Protein AF-A0A496R8V0-F1 (afdb_monomer)

pLDDT: mean 84.44, std 13.95, range [43.0, 98.19]

Radius of gyration: 20.88 Å; Cα contacts (8 Å, |Δi|>4): 149; chains: 1; bounding box: 47×66×54 Å

Structure (mmCIF, N/CA/C/O backbone):
data_AF-A0A496R8V0-F1
#
_entry.id   AF-A0A496R8V0-F1
#
loop_
_atom_site.group_PDB
_atom_site.id
_atom_site.type_symbol
_atom_site.label_atom_id
_atom_site.label_alt_id
_atom_site.label_comp_id
_atom_site.label_asym_id
_atom_site.label_entity_id
_atom_site.label_seq_id
_atom_site.pdbx_PDB_ins_code
_atom_site.Cartn_x
_atom_site.Cartn_y
_atom_site.Cartn_z
_atom_site.occupancy
_atom_site.B_iso_or_equiv
_atom_site.auth_seq_id
_atom_site.auth_comp_id
_atom_site.auth_asym_id
_atom_site.auth_atom_id
_atom_site.pdbx_PDB_model_num
ATOM 1 N N . MET A 1 1 ? 29.429 49.238 -3.252 1.00 43.00 1 MET A N 1
ATOM 2 C CA . MET A 1 1 ? 29.064 47.975 -2.574 1.00 43.00 1 MET A CA 1
ATOM 3 C C . MET A 1 1 ? 27.574 48.037 -2.264 1.00 43.00 1 MET A C 1
ATOM 5 O O . MET A 1 1 ? 27.192 48.835 -1.423 1.00 43.00 1 MET A O 1
ATOM 9 N N . LEU A 1 2 ? 26.726 47.315 -3.005 1.00 52.97 2 LEU A N 1
ATOM 10 C CA . LEU A 1 2 ? 25.280 47.257 -2.737 1.00 52.97 2 LEU A CA 1
ATOM 11 C C . LEU A 1 2 ? 24.974 46.008 -1.890 1.00 52.97 2 LEU A C 1
ATOM 13 O O . LEU A 1 2 ? 25.543 44.953 -2.181 1.00 52.97 2 LEU A O 1
ATOM 17 N N . PRO A 1 3 ? 24.114 46.102 -0.859 1.00 53.75 3 PRO A N 1
ATOM 18 C CA . PRO A 1 3 ? 23.784 44.974 0.005 1.00 53.75 3 PRO A CA 1
ATOM 19 C C . PRO A 1 3 ? 23.085 43.870 -0.799 1.00 53.75 3 PRO A C 1
ATOM 21 O O . PRO A 1 3 ? 22.162 44.126 -1.576 1.00 53.75 3 PRO A O 1
ATOM 24 N N . GLY A 1 4 ? 23.563 42.634 -0.635 1.00 57.31 4 GLY A N 1
ATOM 25 C CA . GLY A 1 4 ? 23.067 41.462 -1.346 1.00 57.31 4 GLY A CA 1
ATOM 26 C C . GLY A 1 4 ? 21.574 41.245 -1.105 1.00 57.31 4 GLY A C 1
ATOM 27 O O . GLY A 1 4 ? 21.136 41.044 0.025 1.00 57.31 4 GLY A O 1
ATOM 28 N N . ARG A 1 5 ? 20.789 41.265 -2.188 1.00 57.78 5 ARG A N 1
ATOM 29 C CA . ARG A 1 5 ? 19.385 40.836 -2.195 1.00 57.78 5 ARG A CA 1
ATOM 30 C C . ARG A 1 5 ? 19.310 39.407 -1.652 1.00 57.78 5 ARG A C 1
ATOM 32 O O . ARG A 1 5 ? 19.813 38.484 -2.292 1.00 57.78 5 ARG A O 1
ATOM 39 N N . ILE A 1 6 ? 18.661 39.221 -0.505 1.00 61.94 6 ILE A N 1
ATOM 40 C CA . ILE A 1 6 ? 18.321 37.896 0.020 1.00 61.94 6 ILE A CA 1
ATOM 41 C C . ILE A 1 6 ? 17.353 37.257 -0.984 1.00 61.94 6 ILE A C 1
ATOM 43 O O . ILE A 1 6 ? 16.182 37.625 -1.070 1.00 61.94 6 ILE A O 1
ATOM 47 N N . ARG A 1 7 ? 17.863 36.346 -1.819 1.00 59.31 7 ARG A N 1
ATOM 48 C CA . ARG A 1 7 ? 17.058 35.584 -2.777 1.00 59.31 7 ARG A CA 1
ATOM 49 C C . ARG A 1 7 ? 16.323 34.494 -1.998 1.00 59.31 7 ARG A C 1
ATOM 51 O O . ARG A 1 7 ? 16.925 33.488 -1.636 1.00 59.31 7 ARG A O 1
ATOM 58 N N . VAL A 1 8 ? 15.036 34.712 -1.735 1.00 59.47 8 VAL A N 1
ATOM 59 C CA . VAL A 1 8 ? 14.143 33.700 -1.152 1.00 59.47 8 VAL A CA 1
ATOM 60 C C . VAL A 1 8 ? 14.127 32.493 -2.094 1.00 59.47 8 VAL A C 1
ATOM 62 O O . VAL A 1 8 ? 13.674 32.601 -3.234 1.00 59.47 8 VAL A O 1
ATOM 65 N N . LYS A 1 9 ? 14.701 31.368 -1.652 1.00 56.53 9 LYS A N 1
ATOM 66 C CA . LYS A 1 9 ? 14.652 30.092 -2.376 1.00 56.53 9 LYS A CA 1
ATOM 67 C C . LYS A 1 9 ? 13.233 29.532 -2.278 1.00 56.53 9 LYS A C 1
ATOM 69 O O . LYS A 1 9 ? 12.730 29.342 -1.178 1.00 56.53 9 LYS A O 1
ATOM 74 N N . ASP A 1 10 ? 12.633 29.314 -3.445 1.00 54.06 10 ASP A N 1
ATOM 75 C CA . ASP A 1 10 ? 11.409 28.555 -3.716 1.00 54.06 10 ASP A CA 1
ATOM 76 C C . ASP A 1 10 ? 10.235 28.804 -2.749 1.00 54.06 10 ASP A C 1
ATOM 78 O O . ASP A 1 10 ? 10.044 28.056 -1.787 1.00 54.06 10 ASP A O 1
ATOM 82 N N . PRO A 1 11 ? 9.377 29.810 -3.025 1.00 60.88 11 PRO A N 1
ATOM 83 C CA . PRO A 1 11 ? 8.257 30.172 -2.149 1.00 60.88 11 PRO A CA 1
ATOM 84 C C . PRO A 1 11 ? 7.313 28.995 -1.865 1.00 60.88 11 PRO A C 1
ATOM 86 O O . PRO A 1 11 ? 6.704 28.927 -0.801 1.00 60.88 11 PRO A O 1
ATOM 89 N N . PHE A 1 12 ? 7.239 28.028 -2.781 1.00 55.78 12 PHE A N 1
ATOM 90 C CA . PHE A 1 12 ? 6.377 26.853 -2.677 1.00 55.78 12 PHE A CA 1
ATOM 91 C C . PHE A 1 12 ? 6.751 25.907 -1.519 1.00 55.78 12 PHE A C 1
ATOM 93 O O . PHE A 1 12 ? 5.869 25.301 -0.916 1.00 55.78 12 PHE A O 1
ATOM 100 N N . SER A 1 13 ? 8.039 25.826 -1.164 1.00 49.84 13 SER A N 1
ATOM 101 C CA . SER A 1 13 ? 8.529 25.045 -0.016 1.00 49.84 13 SER A CA 1
ATOM 102 C C . SER A 1 13 ? 8.062 25.649 1.316 1.00 49.84 13 SER A C 1
ATOM 104 O O . SER A 1 13 ? 7.594 24.943 2.208 1.00 49.84 13 SER A O 1
ATOM 106 N N . GLY A 1 14 ? 8.092 26.980 1.431 1.00 58.41 14 GLY A N 1
ATOM 107 C CA . GLY A 1 14 ? 7.583 27.681 2.613 1.00 58.41 14 GLY A CA 1
ATOM 108 C C . GLY A 1 14 ? 6.077 27.483 2.806 1.00 58.41 14 GLY A C 1
ATOM 109 O O . GLY A 1 14 ? 5.626 27.242 3.926 1.00 58.41 14 GLY A O 1
ATOM 110 N N . PHE A 1 15 ? 5.304 27.510 1.714 1.00 61.62 15 PHE A N 1
ATOM 111 C CA . PHE A 1 15 ? 3.858 27.280 1.762 1.00 61.62 15 PHE A CA 1
ATOM 112 C C . PHE A 1 15 ? 3.492 25.848 2.174 1.00 61.62 15 PHE A C 1
ATOM 114 O O . PHE A 1 15 ? 2.578 25.670 2.980 1.00 61.62 15 PHE A O 1
ATOM 121 N N . SER A 1 16 ? 4.207 24.829 1.684 1.00 55.56 16 SER A N 1
ATOM 122 C CA . SER A 1 16 ? 3.931 23.433 2.051 1.00 55.56 16 SER A CA 1
ATOM 123 C C . SER A 1 16 ? 4.290 23.128 3.510 1.00 55.56 16 SER A C 1
ATOM 125 O O . SER A 1 16 ? 3.535 22.433 4.192 1.00 55.56 16 SER A O 1
ATOM 127 N N . HIS A 1 17 ? 5.376 23.708 4.029 1.00 59.91 17 HIS A N 1
ATOM 128 C CA . HIS A 1 17 ? 5.743 23.588 5.441 1.00 59.91 17 HIS A CA 1
ATOM 129 C C . HIS A 1 17 ? 4.766 24.310 6.373 1.00 59.91 17 HIS A C 1
ATOM 131 O O . HIS A 1 17 ? 4.406 23.761 7.414 1.00 59.91 17 HIS A O 1
ATOM 137 N N . LEU A 1 18 ? 4.291 25.501 5.995 1.00 68.25 18 LEU A N 1
ATOM 138 C CA . LEU A 1 18 ? 3.299 26.245 6.772 1.00 68.25 18 LEU A CA 1
ATOM 139 C C . LEU A 1 18 ? 1.962 25.492 6.830 1.00 68.25 18 LEU A C 1
ATOM 141 O O . LEU A 1 18 ? 1.375 25.344 7.899 1.00 68.25 18 LEU A O 1
ATOM 145 N N . PHE A 1 19 ? 1.513 24.955 5.693 1.00 65.94 19 PHE A N 1
ATOM 146 C CA . PHE A 1 19 ? 0.292 24.157 5.618 1.00 65.94 19 PHE A CA 1
ATOM 147 C C . PHE A 1 19 ? 0.407 22.866 6.442 1.00 65.94 19 PHE A C 1
ATOM 149 O O . PHE A 1 19 ? -0.500 22.543 7.208 1.00 65.94 19 PHE A O 1
ATOM 156 N N . GLY A 1 20 ? 1.552 22.176 6.365 1.00 55.53 20 GLY A N 1
ATOM 157 C CA . GLY A 1 20 ? 1.848 20.998 7.183 1.00 55.53 20 GLY A CA 1
ATOM 158 C C . GLY A 1 20 ? 1.896 21.295 8.686 1.00 55.53 20 GLY A C 1
ATOM 159 O O . GLY A 1 20 ? 1.353 20.528 9.478 1.00 55.53 20 GLY A O 1
ATOM 160 N N . ALA A 1 21 ? 2.478 22.428 9.090 1.00 64.38 21 ALA A N 1
ATOM 161 C CA . ALA A 1 21 ? 2.513 22.861 10.486 1.00 64.38 21 ALA A CA 1
ATOM 162 C C . ALA A 1 21 ? 1.109 23.179 11.025 1.00 64.38 21 ALA A C 1
ATOM 164 O O . ALA A 1 21 ? 0.762 22.736 12.118 1.00 64.38 21 ALA A O 1
ATOM 165 N N . LEU A 1 22 ? 0.274 23.872 10.242 1.00 67.94 22 LEU A N 1
ATOM 166 C CA . LEU A 1 22 ? -1.111 24.189 10.610 1.00 67.94 22 LEU A CA 1
ATOM 167 C C . LEU A 1 22 ? -1.970 22.927 10.760 1.00 67.94 22 LEU A C 1
ATOM 169 O O . LEU A 1 22 ? -2.718 22.805 11.728 1.00 67.94 22 LEU A O 1
ATOM 173 N N . LEU A 1 23 ? -1.813 21.962 9.852 1.00 70.06 23 LEU A N 1
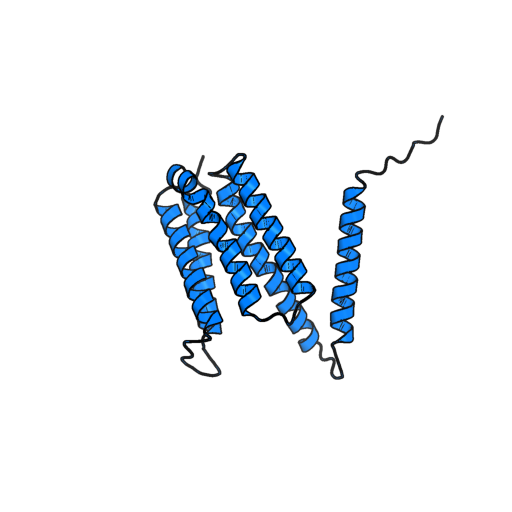ATOM 174 C CA . LEU A 1 23 ? -2.460 20.650 9.931 1.00 70.06 23 LEU A CA 1
ATOM 175 C C . LEU A 1 23 ? -2.024 19.858 11.168 1.00 70.06 23 LEU A C 1
ATOM 177 O O . LEU A 1 23 ? -2.860 19.252 11.834 1.00 70.06 23 LEU A O 1
ATOM 181 N N . SER A 1 24 ? -0.729 19.880 11.492 1.00 69.25 24 SER A N 1
ATOM 182 C CA . SER A 1 24 ? -0.176 19.163 12.645 1.00 69.25 24 SER A CA 1
ATOM 183 C C . SER A 1 24 ? -0.630 19.782 13.975 1.00 69.25 24 SER A C 1
ATOM 185 O O . SER A 1 24 ? -1.010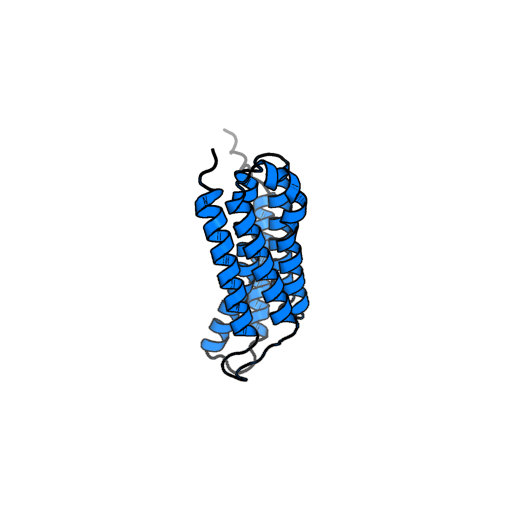 19.062 14.897 1.00 69.25 24 SER A O 1
ATOM 187 N N . ILE A 1 25 ? -0.694 21.117 14.053 1.00 72.81 25 ILE A N 1
ATOM 188 C CA . ILE A 1 25 ? -1.231 21.852 15.210 1.00 72.81 25 ILE A CA 1
ATOM 189 C C . ILE A 1 25 ? -2.735 21.596 15.367 1.00 72.81 25 ILE A C 1
ATOM 191 O O . ILE A 1 25 ? -3.188 21.315 16.474 1.00 72.81 25 ILE A O 1
ATOM 195 N N . ALA A 1 26 ? -3.509 21.641 14.278 1.00 72.19 26 ALA A N 1
ATOM 196 C CA . ALA A 1 26 ? -4.945 21.368 14.310 1.00 72.19 26 ALA A CA 1
ATOM 197 C C . ALA A 1 26 ? -5.248 19.909 14.695 1.00 72.19 26 ALA A C 1
ATOM 199 O O . ALA A 1 26 ? -6.136 19.666 15.510 1.00 72.19 26 ALA A O 1
ATOM 200 N N . GLY A 1 27 ? -4.479 18.948 14.172 1.00 67.50 27 GLY A N 1
ATOM 201 C CA . GLY A 1 27 ? -4.581 17.534 14.534 1.00 67.50 27 GLY A CA 1
ATOM 202 C C . GLY A 1 27 ? -4.230 17.281 16.001 1.00 67.50 27 GLY A C 1
ATOM 203 O O . GLY A 1 27 ? -4.975 16.601 16.703 1.00 67.50 27 GLY A O 1
ATOM 204 N N . LEU A 1 28 ? -3.149 17.888 16.502 1.00 65.94 28 LEU A N 1
ATOM 205 C CA . LEU A 1 28 ? -2.757 17.795 17.910 1.00 65.94 28 LEU A CA 1
ATOM 206 C C . LEU A 1 28 ? -3.792 18.453 18.838 1.00 65.94 28 LEU A C 1
ATOM 208 O O . LEU A 1 28 ? -4.155 17.876 19.860 1.00 65.94 28 LEU A O 1
ATOM 212 N N . ALA A 1 29 ? -4.316 19.624 18.470 1.00 66.25 29 ALA A N 1
ATOM 213 C CA . ALA A 1 29 ? -5.346 20.320 19.235 1.00 66.25 29 ALA A CA 1
ATOM 214 C C . ALA A 1 29 ? -6.663 19.530 19.276 1.00 66.25 29 ALA A C 1
ATOM 216 O O . ALA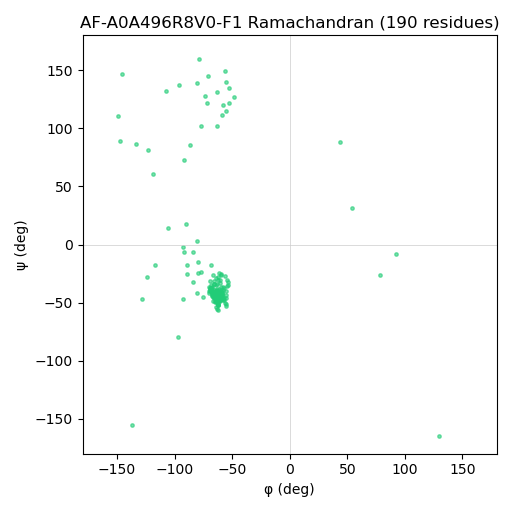 A 1 29 ? -7.235 19.374 20.351 1.00 66.25 29 ALA A O 1
ATOM 217 N N . ALA A 1 30 ? -7.107 18.968 18.146 1.00 66.75 30 ALA A N 1
ATOM 218 C CA . ALA A 1 30 ? -8.297 18.120 18.077 1.00 66.75 30 ALA A CA 1
ATOM 219 C C . ALA A 1 30 ? -8.156 16.834 18.911 1.00 66.75 30 ALA A C 1
ATOM 221 O O . ALA A 1 30 ? -9.136 16.368 19.495 1.00 66.75 30 ALA A O 1
ATOM 222 N N . LEU A 1 31 ? -6.944 16.276 19.005 1.00 57.19 31 LEU A N 1
ATOM 223 C CA . LEU A 1 31 ? -6.649 15.141 19.881 1.00 57.19 31 LEU A CA 1
ATOM 224 C C . LEU A 1 31 ? -6.682 15.539 21.362 1.00 57.19 31 LEU A C 1
ATOM 226 O O . LEU A 1 31 ? -7.248 14.812 22.170 1.00 57.19 31 LEU A O 1
ATOM 230 N N . ILE A 1 32 ? -6.133 16.699 21.731 1.00 62.00 32 ILE A N 1
ATOM 231 C CA . ILE A 1 32 ? -6.089 17.165 23.127 1.00 62.00 32 ILE A CA 1
ATOM 232 C C . ILE A 1 32 ? -7.479 17.562 23.648 1.00 62.00 32 ILE A C 1
ATOM 234 O O . ILE A 1 32 ? -7.779 17.326 24.821 1.00 62.00 32 ILE A O 1
ATOM 238 N N . THR A 1 33 ? -8.332 18.151 22.805 1.00 65.94 33 THR A N 1
ATOM 239 C CA . THR A 1 33 ? -9.669 18.624 23.204 1.00 6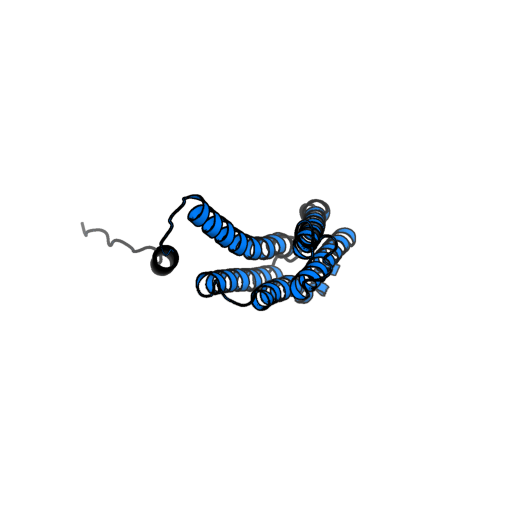5.94 33 THR A CA 1
ATOM 240 C C . THR A 1 33 ? -10.714 17.512 23.278 1.00 65.94 33 THR A C 1
ATOM 242 O O . THR A 1 33 ? -11.658 17.635 24.053 1.00 65.94 33 THR A O 1
ATOM 245 N N . ASN A 1 34 ? -10.534 16.403 22.550 1.00 58.09 34 ASN A N 1
ATOM 246 C CA . ASN A 1 34 ? -11.420 15.232 22.639 1.00 58.09 34 ASN A CA 1
ATOM 247 C C . ASN A 1 34 ? -11.076 14.272 23.793 1.00 58.09 34 ASN A C 1
ATOM 249 O O . ASN A 1 34 ? -11.828 13.334 24.056 1.00 58.09 34 ASN A O 1
ATOM 253 N N . VAL A 1 35 ? -9.972 14.495 24.516 1.00 56.03 35 VAL A N 1
ATOM 254 C CA . VAL A 1 35 ? -9.621 13.707 25.707 1.00 56.03 35 VAL A CA 1
ATOM 255 C C . VAL A 1 35 ? -10.293 14.321 26.938 1.00 56.03 35 VAL A C 1
ATOM 257 O O . VAL A 1 35 ? -9.726 15.147 27.663 1.00 56.03 35 VAL A O 1
ATOM 260 N N . SER A 1 36 ? -11.540 13.897 27.141 1.00 55.16 36 SER A N 1
ATOM 261 C CA . SER A 1 36 ? -12.350 14.157 28.329 1.00 55.16 36 SER A CA 1
ATOM 262 C C . SER A 1 36 ? -11.877 13.314 29.523 1.00 55.16 36 SER A C 1
ATOM 264 O O . SER A 1 36 ? -11.766 12.093 29.440 1.00 55.16 36 SER A O 1
ATOM 266 N N . GLY A 1 37 ? -11.622 13.983 30.649 1.00 60.00 37 GLY A N 1
ATOM 267 C CA . GLY A 1 37 ? -11.931 13.481 31.994 1.00 60.00 37 GLY A CA 1
ATOM 268 C C . GLY A 1 37 ? -11.020 12.443 32.659 1.00 60.00 37 GLY A C 1
ATOM 269 O O . GLY A 1 37 ? -10.978 12.435 33.884 1.00 60.00 37 GLY A O 1
ATOM 270 N N . ASN A 1 38 ? -10.275 11.600 31.933 1.00 59.12 38 ASN A N 1
ATOM 271 C CA . ASN A 1 38 ? -9.398 10.600 32.566 1.00 59.12 38 ASN A CA 1
ATOM 272 C C . ASN A 1 38 ? -8.134 10.333 31.722 1.00 59.12 38 ASN A C 1
ATOM 274 O O . ASN A 1 38 ? -8.123 9.507 30.810 1.00 59.12 38 ASN A O 1
ATOM 278 N N . ARG A 1 39 ? -7.075 11.117 31.966 1.00 64.25 39 ARG A N 1
ATOM 279 C CA . ARG A 1 39 ? -5.846 11.166 31.149 1.00 64.25 39 ARG A CA 1
ATOM 280 C C . ARG A 1 39 ? -4.781 10.203 31.660 1.00 64.25 39 ARG A C 1
ATOM 282 O O . ARG A 1 39 ? -3.770 10.633 32.205 1.00 64.25 39 ARG A O 1
ATOM 289 N N . ASP A 1 40 ? -4.994 8.913 31.454 1.00 74.75 40 ASP A N 1
ATOM 290 C CA . ASP A 1 40 ? -3.914 7.941 31.613 1.00 74.75 40 ASP A CA 1
ATOM 291 C C . ASP A 1 40 ? -3.019 7.932 30.356 1.00 74.75 40 ASP A C 1
ATOM 293 O O . ASP A 1 40 ? -3.522 8.003 29.227 1.00 74.75 40 ASP A O 1
ATOM 297 N N . ALA A 1 41 ? -1.698 7.846 30.528 1.00 80.81 41 ALA A N 1
ATOM 298 C CA . ALA A 1 41 ? -0.710 7.854 29.444 1.00 80.81 41 ALA A CA 1
ATOM 299 C C . ALA A 1 41 ? -1.005 6.785 28.377 1.00 80.81 41 ALA A C 1
ATOM 301 O O . ALA A 1 41 ? -0.792 7.017 27.184 1.00 80.81 41 ALA A O 1
ATOM 302 N N . TYR A 1 42 ? -1.581 5.650 28.783 1.00 80.62 42 TYR A N 1
ATOM 303 C CA . TYR A 1 42 ? -1.975 4.568 27.881 1.00 80.62 42 TYR A CA 1
ATOM 304 C C . TYR A 1 42 ? -2.991 4.992 26.815 1.00 80.62 42 TYR A C 1
ATOM 306 O O . TYR A 1 42 ? -2.884 4.554 25.667 1.00 80.62 42 TYR A O 1
ATOM 314 N N . HIS A 1 43 ? -3.943 5.871 27.142 1.00 74.38 43 HIS A N 1
ATOM 315 C CA . HIS A 1 43 ? -4.940 6.341 26.174 1.00 74.38 43 HIS A CA 1
ATOM 316 C C . HIS A 1 43 ? -4.289 7.202 25.093 1.00 74.38 43 HIS A C 1
ATOM 318 O O . HIS A 1 43 ? -4.545 7.016 23.903 1.00 74.38 43 HIS A O 1
ATOM 324 N N . VAL A 1 44 ? -3.399 8.105 25.508 1.00 76.75 44 VAL A N 1
ATOM 325 C CA . VAL A 1 44 ? -2.664 8.991 24.602 1.00 76.75 44 VAL A CA 1
ATOM 326 C C . VAL A 1 44 ? -1.797 8.163 23.654 1.00 76.75 44 VAL A C 1
ATOM 328 O O . VAL A 1 44 ? -1.916 8.296 22.436 1.00 76.75 44 VAL A O 1
ATOM 331 N N . VAL A 1 45 ? -0.990 7.246 24.197 1.00 84.19 45 VAL A N 1
ATOM 332 C CA . VAL A 1 45 ? -0.119 6.366 23.401 1.00 84.19 45 VAL A CA 1
ATOM 333 C C . VAL A 1 45 ? -0.930 5.527 22.410 1.00 84.19 45 VAL A C 1
ATOM 335 O O . VAL A 1 45 ? -0.572 5.456 21.235 1.00 84.19 45 VAL A O 1
ATOM 338 N N . SER A 1 46 ? -2.053 4.946 22.841 1.00 77.19 46 SER A N 1
ATOM 339 C CA . SER A 1 46 ? -2.887 4.089 21.987 1.00 77.19 46 SER A CA 1
ATOM 340 C C . SER A 1 46 ? -3.447 4.832 20.771 1.00 77.19 46 SER A C 1
ATOM 342 O O . SER A 1 46 ? -3.407 4.313 19.654 1.00 77.19 46 SER A O 1
ATOM 344 N N . VAL A 1 47 ? -3.928 6.066 20.954 1.00 78.88 47 VAL A N 1
ATOM 345 C CA . VAL A 1 47 ? -4.465 6.880 19.851 1.00 78.88 47 VAL A CA 1
ATOM 346 C C . VAL A 1 47 ? -3.361 7.296 18.874 1.00 78.88 47 VAL A C 1
ATOM 348 O O . VAL A 1 47 ? -3.581 7.272 17.661 1.00 78.88 47 VAL A O 1
ATOM 351 N N . PHE A 1 48 ? -2.156 7.603 19.364 1.00 82.50 48 PHE A N 1
ATOM 352 C CA . PHE A 1 48 ? -1.009 7.891 18.498 1.00 82.50 48 PHE A CA 1
ATOM 353 C C . PHE A 1 48 ? -0.592 6.679 17.660 1.00 82.50 48 PHE A C 1
ATOM 355 O O . PHE A 1 48 ? -0.442 6.802 16.444 1.00 82.50 48 PHE A O 1
ATOM 362 N N . VAL A 1 49 ? -0.458 5.501 18.279 1.00 84.31 49 VAL A N 1
ATOM 363 C CA . VAL A 1 49 ? -0.123 4.252 17.572 1.00 84.31 49 VAL A CA 1
ATOM 364 C C . VAL A 1 49 ? -1.176 3.937 16.511 1.00 84.31 49 VAL A C 1
ATOM 366 O O . VAL A 1 49 ? -0.837 3.586 15.379 1.00 84.31 49 VAL A O 1
ATOM 369 N N . TYR A 1 50 ? -2.454 4.127 16.837 1.00 81.50 50 TYR A N 1
ATOM 370 C CA . TYR A 1 50 ? -3.549 3.960 15.889 1.00 81.50 50 TYR A CA 1
ATOM 371 C C . TYR A 1 50 ? -3.439 4.921 14.695 1.00 81.50 50 TYR A C 1
ATOM 373 O O . TYR A 1 50 ? -3.515 4.484 13.545 1.00 81.50 50 TYR A O 1
ATOM 381 N N . GLY A 1 51 ? -3.197 6.212 14.949 1.00 82.62 51 GLY A N 1
ATOM 382 C CA . GLY A 1 51 ? -3.032 7.226 13.905 1.00 82.62 51 GLY A CA 1
ATOM 383 C C . GLY A 1 51 ? -1.847 6.942 12.977 1.00 82.62 51 GLY A C 1
ATOM 384 O O . GLY A 1 51 ? -1.999 6.971 11.756 1.00 82.62 51 GLY A O 1
ATOM 385 N N . ILE A 1 52 ? -0.687 6.584 13.536 1.00 86.44 52 ILE A N 1
ATOM 386 C CA . ILE A 1 52 ? 0.507 6.208 12.760 1.00 86.44 52 ILE A CA 1
ATOM 387 C C . ILE A 1 52 ? 0.213 4.989 11.883 1.00 86.44 52 ILE A C 1
ATOM 389 O O . ILE A 1 52 ? 0.539 4.987 10.697 1.00 86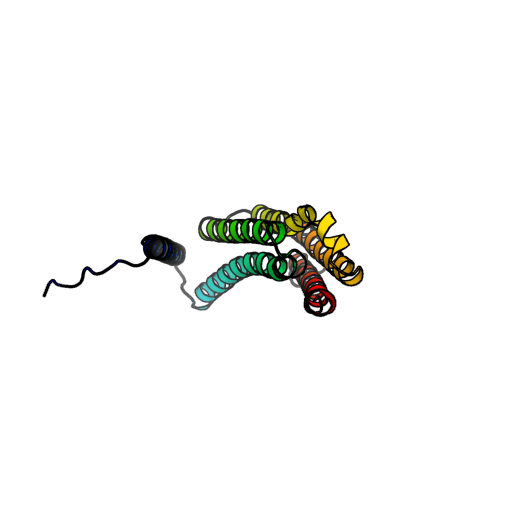.44 52 ILE A O 1
ATOM 393 N N . SER A 1 53 ? -0.454 3.975 12.438 1.00 85.62 53 SER A N 1
ATOM 394 C CA . SER A 1 53 ? -0.793 2.748 11.710 1.00 85.62 53 SER A CA 1
ATOM 395 C C . SER A 1 53 ? -1.636 3.029 10.458 1.00 85.62 53 SER A C 1
ATOM 397 O O . SER A 1 53 ? -1.419 2.412 9.415 1.00 85.62 53 SER A O 1
ATOM 399 N N . MET A 1 54 ? -2.553 4.003 10.515 1.00 83.25 54 MET A N 1
ATOM 400 C CA . MET A 1 54 ? -3.328 4.431 9.341 1.00 83.25 54 MET A CA 1
ATOM 401 C C . MET A 1 54 ? -2.460 5.047 8.248 1.00 83.25 54 MET A C 1
ATOM 403 O O . MET A 1 54 ? -2.649 4.742 7.070 1.00 83.25 54 MET A O 1
ATOM 407 N N . VAL A 1 55 ? -1.522 5.915 8.634 1.00 90.62 55 VAL A N 1
ATOM 408 C CA . VAL A 1 55 ? -0.592 6.569 7.704 1.00 90.62 55 VAL A CA 1
ATOM 409 C C . VAL A 1 55 ? 0.295 5.527 7.032 1.00 90.62 55 VAL A C 1
ATOM 411 O O . VAL A 1 55 ? 0.435 5.522 5.808 1.00 90.62 55 VAL A O 1
ATOM 414 N N . LEU A 1 56 ? 0.832 4.596 7.821 1.00 92.12 56 LEU A N 1
ATOM 415 C CA . LEU A 1 56 ? 1.687 3.524 7.326 1.00 92.12 56 LEU A CA 1
ATOM 416 C C . LEU A 1 56 ? 0.971 2.619 6.322 1.00 92.12 56 LEU A C 1
ATOM 418 O O . LEU A 1 56 ? 1.606 2.176 5.374 1.00 92.12 56 LEU A O 1
ATOM 422 N N . PHE A 1 57 ? -0.336 2.390 6.457 1.00 90.88 57 PHE A N 1
ATOM 423 C CA . PHE A 1 57 ? -1.090 1.592 5.485 1.00 90.88 57 PHE A CA 1
ATOM 424 C C . PHE A 1 57 ? -1.125 2.240 4.090 1.00 90.88 57 PHE A C 1
ATOM 426 O O . PHE A 1 57 ? -0.885 1.570 3.086 1.00 90.88 57 PHE A O 1
ATOM 433 N N . TYR A 1 58 ? -1.358 3.555 4.016 1.00 94.06 58 TYR A N 1
ATOM 434 C CA . TYR A 1 58 ? -1.314 4.299 2.750 1.00 94.06 58 TYR A CA 1
ATOM 435 C C . TYR A 1 58 ? 0.090 4.301 2.138 1.00 94.06 58 TYR A C 1
ATOM 437 O O . TYR A 1 58 ? 0.249 4.079 0.935 1.00 94.06 58 TYR A O 1
ATOM 445 N N . LEU A 1 59 ? 1.111 4.517 2.973 1.00 95.62 59 LEU A N 1
ATOM 446 C CA . LEU A 1 59 ? 2.506 4.520 2.536 1.00 95.62 59 LEU A CA 1
ATOM 447 C C . LEU A 1 59 ? 2.989 3.134 2.106 1.00 95.62 59 LEU A C 1
ATOM 449 O O . LEU A 1 59 ? 3.749 3.043 1.150 1.00 95.62 59 LEU A O 1
ATOM 453 N N . LEU A 1 60 ? 2.532 2.058 2.751 1.00 94.19 60 LEU A N 1
ATOM 454 C CA . LEU A 1 60 ? 2.861 0.684 2.372 1.00 94.19 60 LEU A CA 1
ATOM 455 C C . LEU A 1 60 ? 2.404 0.391 0.940 1.00 94.19 60 LEU A C 1
ATOM 457 O O . LEU A 1 60 ? 3.172 -0.156 0.146 1.00 94.19 60 LEU A O 1
ATOM 461 N N . ILE A 1 61 ? 1.177 0.792 0.590 1.00 95.62 61 ILE A N 1
ATOM 462 C CA . ILE A 1 61 ? 0.643 0.616 -0.764 1.00 95.62 61 ILE A CA 1
ATOM 463 C C . ILE A 1 61 ? 1.492 1.424 -1.753 1.00 95.62 61 ILE A C 1
ATOM 465 O O . ILE A 1 61 ? 2.071 0.844 -2.668 1.00 95.62 61 ILE A O 1
ATOM 469 N N . ALA A 1 62 ? 1.657 2.733 -1.542 1.00 97.12 62 ALA A N 1
ATOM 470 C CA . ALA A 1 62 ? 2.436 3.589 -2.445 1.00 97.12 62 ALA A CA 1
ATOM 471 C C . ALA A 1 62 ? 3.911 3.162 -2.582 1.00 97.12 62 ALA A C 1
ATOM 473 O O . ALA A 1 62 ? 4.470 3.124 -3.684 1.00 97.12 62 ALA A O 1
ATOM 474 N N . GLY A 1 63 ? 4.532 2.769 -1.473 1.00 95.62 63 GLY A N 1
ATOM 475 C CA . GLY A 1 63 ? 5.893 2.250 -1.426 1.00 95.62 63 GLY A CA 1
ATOM 476 C C . GLY A 1 63 ? 6.042 0.963 -2.230 1.00 95.62 63 GLY A C 1
ATOM 477 O O . GLY A 1 63 ? 6.997 0.835 -2.989 1.00 95.62 63 GLY A O 1
ATOM 478 N N . THR A 1 64 ? 5.059 0.060 -2.159 1.00 95.56 64 THR A N 1
ATOM 479 C CA . THR A 1 64 ? 5.055 -1.185 -2.941 1.00 95.56 64 THR A CA 1
ATOM 480 C C . THR A 1 64 ? 5.002 -0.918 -4.444 1.00 95.56 64 THR A C 1
ATOM 482 O O . THR A 1 64 ? 5.688 -1.601 -5.196 1.00 95.56 64 THR A O 1
ATOM 485 N N . TYR A 1 65 ? 4.248 0.088 -4.900 1.00 96.12 65 TYR A N 1
ATOM 486 C CA . TYR A 1 65 ? 4.166 0.459 -6.323 1.00 96.12 65 TYR A CA 1
ATOM 487 C C . TYR A 1 65 ? 5.481 0.996 -6.890 1.00 96.12 65 TYR A C 1
ATOM 489 O O . TYR A 1 65 ? 5.794 0.781 -8.063 1.00 96.12 65 TYR A O 1
ATOM 497 N N . THR A 1 66 ? 6.243 1.707 -6.064 1.00 96.06 66 THR A N 1
ATOM 498 C CA . THR A 1 66 ? 7.428 2.460 -6.482 1.00 96.06 66 THR A CA 1
ATOM 499 C C . THR A 1 66 ? 8.470 1.602 -7.227 1.00 96.06 66 THR A C 1
ATOM 501 O O . THR A 1 66 ? 8.815 1.978 -8.348 1.00 96.06 66 THR A O 1
ATOM 504 N N . PRO A 1 67 ? 8.933 0.434 -6.728 1.00 95.75 67 PRO A N 1
ATOM 505 C CA . PRO A 1 67 ? 9.887 -0.400 -7.465 1.00 95.75 67 PRO A CA 1
ATOM 506 C C . PRO A 1 67 ? 9.321 -0.951 -8.782 1.00 95.75 67 PRO A C 1
ATOM 508 O O . PRO A 1 67 ? 10.031 -0.943 -9.782 1.00 95.75 67 PRO A O 1
ATOM 511 N N . TYR A 1 68 ? 8.045 -1.357 -8.842 1.00 95.56 68 TYR A N 1
ATOM 512 C CA . TYR A 1 68 ? 7.429 -1.800 -10.106 1.00 95.56 68 TYR A CA 1
ATOM 513 C C . TYR A 1 68 ? 7.356 -0.675 -11.142 1.00 95.56 68 TYR A C 1
ATOM 515 O O . TYR A 1 68 ? 7.488 -0.905 -12.342 1.00 95.56 68 TYR A O 1
ATOM 523 N N . CYS A 1 69 ? 7.147 0.557 -10.697 1.00 95.81 69 CYS A N 1
ATOM 524 C CA . CYS A 1 69 ? 7.019 1.683 -11.605 1.00 95.81 69 CYS A CA 1
ATOM 525 C C . CYS A 1 69 ? 8.378 2.208 -12.077 1.00 95.81 69 CYS A C 1
ATOM 527 O O . CYS A 1 69 ? 8.541 2.534 -13.250 1.00 95.81 69 CYS A O 1
ATOM 529 N N . LEU A 1 70 ? 9.355 2.294 -11.173 1.00 95.00 70 LEU A N 1
ATOM 530 C CA . LEU A 1 70 ? 10.636 2.939 -11.452 1.00 95.00 70 LEU A CA 1
ATOM 531 C C . LEU A 1 70 ? 11.692 1.995 -12.041 1.00 95.00 70 LEU A C 1
ATOM 533 O O . LEU A 1 70 ? 12.639 2.493 -12.647 1.00 95.00 70 LEU A O 1
ATOM 537 N N . ILE A 1 71 ? 11.520 0.671 -11.911 1.00 94.94 71 ILE A N 1
ATOM 538 C CA . ILE A 1 71 ? 12.439 -0.331 -12.478 1.00 94.94 71 ILE A CA 1
ATOM 539 C C . ILE A 1 71 ? 11.904 -0.851 -13.830 1.00 94.94 71 ILE A C 1
ATOM 541 O O . ILE A 1 71 ? 12.325 -0.318 -14.858 1.00 94.94 71 ILE A O 1
ATOM 545 N N . PRO A 1 72 ? 10.932 -1.789 -13.917 1.00 94.31 72 PRO A N 1
ATOM 546 C CA . PRO A 1 72 ? 10.504 -2.315 -15.214 1.00 94.31 72 PRO A CA 1
ATOM 547 C C . PRO A 1 72 ? 9.739 -1.273 -16.039 1.00 94.31 72 PRO A C 1
ATOM 549 O O . PRO A 1 72 ? 9.938 -1.153 -17.249 1.00 94.31 72 PRO A O 1
ATOM 552 N N . LEU A 1 73 ? 8.869 -0.470 -15.423 1.00 93.94 73 LEU A N 1
ATOM 553 C CA . LEU A 1 73 ? 8.045 0.510 -16.143 1.00 93.94 73 LEU A CA 1
ATOM 554 C C . LEU A 1 73 ? 8.699 1.892 -16.290 1.00 93.94 73 LEU A C 1
ATOM 556 O O . LEU A 1 73 ? 8.001 2.861 -16.603 1.00 93.94 73 LEU A O 1
ATOM 560 N N . ARG A 1 74 ? 10.024 1.985 -16.110 1.00 92.31 74 ARG A N 1
ATOM 561 C CA . ARG A 1 74 ? 10.767 3.248 -16.176 1.00 92.31 74 ARG A CA 1
ATOM 562 C C . ARG A 1 74 ? 10.392 4.053 -17.426 1.00 92.31 74 ARG A C 1
ATOM 564 O O . ARG A 1 74 ? 10.442 3.546 -18.547 1.00 92.31 74 ARG A O 1
ATOM 571 N N . GLY A 1 75 ? 10.008 5.312 -17.214 1.00 91.44 75 GLY A N 1
ATOM 572 C CA . GLY A 1 75 ? 9.507 6.216 -18.252 1.00 91.44 75 GLY A CA 1
ATOM 573 C C . GLY A 1 75 ? 8.188 6.892 -17.851 1.00 91.44 75 GLY A C 1
ATOM 574 O O . GLY A 1 75 ? 7.825 6.867 -16.672 1.00 91.44 75 GLY A O 1
ATOM 575 N N . PRO A 1 76 ? 7.457 7.491 -18.810 1.00 93.00 76 PRO A N 1
ATOM 576 C CA . PRO A 1 76 ? 6.208 8.210 -18.537 1.00 93.00 76 PRO A CA 1
ATOM 577 C C . PRO A 1 76 ? 5.140 7.354 -17.837 1.00 93.00 76 PRO A C 1
ATOM 579 O O . PRO A 1 76 ? 4.449 7.831 -16.938 1.00 93.00 76 PRO A O 1
ATOM 582 N N . TRP A 1 77 ? 5.044 6.070 -18.195 1.00 91.31 77 TRP A N 1
ATOM 583 C CA . TRP A 1 77 ? 4.132 5.118 -17.551 1.00 91.31 77 TRP A CA 1
ATOM 584 C C . TRP A 1 77 ? 4.454 4.905 -16.069 1.00 91.31 77 TRP A C 1
ATOM 586 O O . TRP A 1 77 ? 3.569 5.030 -15.230 1.00 91.31 77 TRP A O 1
ATOM 596 N N . GLY A 1 78 ? 5.716 4.644 -15.724 1.00 94.12 78 GLY A N 1
ATOM 597 C CA . GLY A 1 78 ? 6.128 4.489 -14.330 1.00 94.12 78 GLY A CA 1
ATOM 598 C C . GLY A 1 78 ? 5.874 5.746 -13.496 1.00 94.12 78 GLY A C 1
ATOM 599 O O . GLY A 1 78 ? 5.258 5.675 -12.434 1.00 94.12 78 GLY A O 1
ATOM 600 N N . TRP A 1 79 ? 6.291 6.914 -13.990 1.00 95.81 79 TRP A N 1
ATOM 601 C CA . TRP A 1 79 ? 6.132 8.174 -13.254 1.00 95.81 79 TRP A CA 1
ATOM 602 C C . TRP A 1 79 ? 4.675 8.609 -13.091 1.00 95.81 79 TRP A C 1
ATOM 604 O O . TRP A 1 79 ? 4.322 9.124 -12.031 1.00 95.81 79 TRP A O 1
ATOM 614 N N . SER A 1 80 ? 3.822 8.380 -14.093 1.00 95.69 80 SER A N 1
ATOM 615 C CA . SER A 1 80 ? 2.391 8.692 -13.981 1.00 95.69 80 SER A CA 1
ATOM 616 C C . SER A 1 80 ? 1.713 7.849 -12.900 1.00 95.69 80 SER A C 1
ATOM 618 O O . SER A 1 80 ? 1.003 8.401 -12.064 1.00 95.69 80 SER A O 1
ATOM 620 N N . ILE A 1 81 ? 1.987 6.543 -12.842 1.00 95.38 81 ILE A N 1
ATOM 621 C CA . ILE A 1 81 ? 1.410 5.655 -11.821 1.00 95.38 81 ILE A CA 1
ATOM 622 C C . ILE A 1 81 ? 1.940 5.999 -10.430 1.00 95.38 81 ILE A C 1
ATOM 624 O O . ILE A 1 81 ? 1.151 6.080 -9.491 1.00 95.38 81 ILE A O 1
ATOM 628 N N . VAL A 1 82 ? 3.244 6.263 -10.290 1.00 96.75 82 VAL A N 1
ATOM 629 C CA . VAL A 1 82 ? 3.819 6.755 -9.025 1.00 96.75 82 VAL A CA 1
ATOM 630 C C . VAL A 1 82 ? 3.110 8.029 -8.588 1.00 96.75 82 VAL A C 1
ATOM 632 O O . VAL A 1 82 ? 2.639 8.093 -7.458 1.00 96.75 82 VAL A O 1
ATOM 635 N N . GLY A 1 83 ? 2.971 9.009 -9.484 1.00 96.81 83 GLY A N 1
ATOM 636 C CA . GLY A 1 83 ? 2.287 10.265 -9.192 1.00 96.81 83 GLY A CA 1
ATOM 637 C C . GLY A 1 83 ? 0.848 10.054 -8.725 1.00 96.81 83 GLY A C 1
ATOM 638 O O . GLY A 1 83 ? 0.461 10.589 -7.690 1.00 96.81 83 GLY A O 1
ATOM 639 N N . VAL A 1 84 ? 0.075 9.224 -9.433 1.00 97.19 84 VAL A N 1
ATOM 640 C CA . VAL A 1 84 ? -1.319 8.914 -9.078 1.00 97.19 84 VAL A CA 1
ATOM 641 C C . VAL A 1 84 ? -1.405 8.221 -7.720 1.00 97.19 84 VAL A C 1
ATOM 643 O O . VAL A 1 84 ? -2.142 8.679 -6.849 1.00 97.19 84 VAL A O 1
ATOM 646 N N . VAL A 1 85 ? -0.644 7.147 -7.501 1.00 97.62 85 VAL A N 1
ATOM 647 C CA . VAL A 1 85 ? -0.738 6.358 -6.265 1.00 97.62 85 VAL A CA 1
ATOM 648 C C . VAL A 1 85 ? -0.244 7.157 -5.058 1.00 97.62 85 VAL A C 1
ATOM 650 O O . VAL A 1 85 ? -0.876 7.114 -4.003 1.00 97.62 85 VAL A O 1
ATOM 653 N N . TRP A 1 86 ? 0.833 7.934 -5.195 1.00 97.62 86 TRP A N 1
ATOM 654 C CA . TRP A 1 86 ? 1.313 8.800 -4.115 1.00 97.62 86 TRP A CA 1
ATOM 655 C C . TRP A 1 86 ? 0.366 9.971 -3.840 1.00 97.62 86 TRP A C 1
ATOM 657 O O . TRP A 1 86 ? 0.134 10.291 -2.676 1.00 97.62 86 TRP A O 1
ATOM 667 N N . ALA A 1 87 ? -0.245 10.568 -4.869 1.00 97.12 87 ALA A N 1
ATOM 668 C CA . ALA A 1 87 ? -1.278 11.584 -4.674 1.00 97.12 87 ALA A CA 1
ATOM 669 C C . ALA A 1 87 ? -2.489 11.007 -3.926 1.00 97.12 87 ALA A C 1
ATOM 671 O O . ALA A 1 87 ? -2.939 11.595 -2.944 1.00 97.12 87 ALA A O 1
ATOM 672 N N . MET A 1 88 ? -2.971 9.822 -4.318 1.00 96.19 88 MET A N 1
ATOM 673 C CA . MET A 1 88 ? -4.043 9.121 -3.605 1.00 96.19 88 MET A CA 1
ATOM 674 C C . MET A 1 88 ? -3.658 8.792 -2.157 1.00 96.19 88 MET A C 1
ATOM 676 O O . MET A 1 88 ? -4.488 8.952 -1.266 1.00 96.19 88 MET A O 1
ATOM 680 N N . ALA A 1 89 ? -2.411 8.381 -1.905 1.00 96.06 89 ALA A N 1
ATOM 681 C CA . ALA A 1 89 ? -1.916 8.106 -0.557 1.00 96.06 89 ALA A CA 1
ATOM 682 C C . ALA A 1 89 ? -1.949 9.362 0.320 1.00 96.06 89 ALA A C 1
ATOM 684 O O . ALA A 1 89 ? -2.489 9.325 1.423 1.00 96.06 89 ALA A O 1
ATOM 685 N N . ILE A 1 90 ? -1.429 10.485 -0.185 1.00 95.50 90 ILE A N 1
ATOM 686 C CA . ILE A 1 90 ? -1.428 11.768 0.530 1.00 95.50 90 ILE A CA 1
ATOM 687 C C . ILE A 1 90 ? -2.863 12.227 0.796 1.00 95.50 90 ILE A C 1
ATOM 689 O O . ILE A 1 90 ? -3.197 12.552 1.933 1.00 95.50 90 ILE A O 1
ATOM 693 N N . LEU A 1 91 ? -3.731 12.202 -0.219 1.00 93.88 91 LEU A N 1
ATOM 694 C CA . LEU A 1 91 ? -5.138 12.578 -0.068 1.00 93.88 91 LEU A CA 1
ATOM 695 C C . LEU A 1 91 ? -5.864 11.676 0.938 1.00 93.88 91 LEU A C 1
ATOM 697 O O . LEU A 1 91 ? -6.622 12.173 1.767 1.00 93.88 91 LEU A O 1
ATOM 701 N N . GLY A 1 92 ? -5.605 10.368 0.913 1.00 91.81 92 GLY A N 1
ATOM 702 C CA . GLY A 1 92 ? -6.172 9.405 1.854 1.00 91.81 92 GLY A CA 1
ATOM 703 C C . GLY A 1 92 ? -5.690 9.606 3.294 1.00 91.81 92 GLY A C 1
ATOM 704 O O . GLY A 1 92 ? -6.493 9.513 4.226 1.00 91.81 92 GLY A O 1
ATOM 705 N N . ILE A 1 93 ? -4.408 9.940 3.482 1.00 91.62 93 ILE A N 1
ATOM 706 C CA . ILE A 1 93 ? -3.837 10.316 4.783 1.00 91.62 93 ILE A CA 1
ATOM 707 C C . ILE A 1 93 ? -4.518 11.582 5.302 1.00 91.62 93 ILE A C 1
ATOM 709 O O . ILE A 1 93 ? -5.046 11.577 6.411 1.00 91.62 93 ILE A O 1
ATOM 713 N N . VAL A 1 94 ? -4.569 12.640 4.488 1.00 89.75 94 VAL A N 1
ATOM 714 C CA . VAL A 1 94 ? -5.211 13.912 4.846 1.00 89.75 94 VAL A CA 1
ATOM 715 C C . VAL A 1 94 ? -6.681 13.690 5.206 1.00 89.75 94 VAL A C 1
ATOM 717 O O . VAL A 1 94 ? -7.129 14.134 6.262 1.00 89.75 94 VAL A O 1
ATOM 720 N N . PHE A 1 95 ? -7.415 12.928 4.391 1.00 86.94 95 PHE A N 1
ATOM 721 C CA . PHE A 1 95 ? -8.795 12.546 4.682 1.00 86.94 95 PHE A CA 1
ATOM 722 C C . PHE A 1 95 ? -8.912 11.849 6.041 1.00 86.94 95 PHE A C 1
ATOM 724 O O . PHE A 1 95 ? -9.775 12.206 6.840 1.00 86.94 95 PHE A O 1
ATOM 731 N N . LYS A 1 96 ? -8.037 10.886 6.351 1.00 81.44 96 LYS A N 1
ATOM 732 C CA . LYS A 1 96 ? -8.107 10.176 7.632 1.00 81.44 96 LYS A CA 1
ATOM 733 C C . LYS A 1 96 ? -7.750 11.029 8.843 1.00 81.44 96 LYS A C 1
ATOM 735 O O . LYS A 1 96 ? -8.327 10.794 9.901 1.00 81.44 96 LYS A O 1
ATOM 740 N N . LEU A 1 97 ? -6.863 12.010 8.690 1.00 82.75 97 LEU A N 1
ATOM 741 C CA . LEU A 1 97 ? -6.516 12.943 9.763 1.00 82.75 97 LEU A CA 1
ATOM 742 C C . LEU A 1 97 ? -7.690 13.864 10.125 1.00 82.75 97 LEU A C 1
ATOM 744 O O . LEU A 1 97 ? -7.906 14.127 11.305 1.00 82.75 97 LEU A O 1
ATOM 748 N N . PHE A 1 98 ? -8.481 14.305 9.141 1.00 81.38 98 PHE A N 1
ATOM 749 C CA . PHE A 1 98 ? -9.666 15.136 9.391 1.00 81.38 98 PHE A CA 1
ATOM 750 C C . PHE A 1 98 ? -10.915 14.327 9.761 1.00 81.38 98 PHE A C 1
ATOM 752 O O . PHE A 1 98 ? -11.738 14.782 10.551 1.00 81.38 98 PHE A O 1
ATOM 759 N N . PHE A 1 99 ? -11.054 13.113 9.225 1.00 81.12 99 PHE A N 1
ATOM 760 C CA . PHE A 1 99 ? -12.224 12.255 9.412 1.00 81.12 99 PHE A CA 1
ATOM 761 C C . PHE A 1 99 ? -11.848 10.940 10.110 1.00 81.12 99 PHE A C 1
ATOM 763 O O . PHE A 1 99 ? -12.050 9.840 9.582 1.00 81.12 99 PHE A O 1
ATOM 770 N N . LEU A 1 100 ? -11.324 11.040 11.338 1.00 70.12 100 LEU A N 1
ATOM 771 C CA . LEU A 1 100 ? -10.930 9.879 12.153 1.00 70.12 100 LEU A CA 1
ATOM 772 C C . LEU A 1 100 ? -12.091 8.890 12.351 1.00 70.12 100 LEU A C 1
ATOM 774 O O . LEU A 1 100 ? -11.910 7.678 12.223 1.00 70.12 100 LEU A O 1
ATOM 778 N N . GLN A 1 101 ? -13.300 9.417 12.562 1.00 70.75 101 GLN A N 1
ATOM 779 C CA . GLN A 1 101 ? -14.531 8.644 12.757 1.00 70.75 101 GLN A CA 1
ATOM 780 C C . GLN A 1 101 ? -15.168 8.132 11.452 1.00 70.75 101 GLN A C 1
ATOM 782 O O . GLN A 1 101 ? -16.234 7.519 11.499 1.00 70.75 101 GLN A O 1
ATOM 787 N N . ALA A 1 102 ? -14.546 8.356 10.285 1.00 76.25 102 ALA A N 1
ATOM 788 C CA . ALA A 1 102 ? -15.097 7.881 9.019 1.00 76.25 102 ALA A CA 1
ATOM 789 C C . ALA A 1 102 ? -15.352 6.361 9.060 1.00 76.25 102 ALA A C 1
ATOM 791 O O . ALA A 1 102 ? -14.496 5.613 9.562 1.00 76.25 102 ALA A O 1
ATOM 792 N N . PRO A 1 103 ? -16.479 5.887 8.491 1.00 78.31 103 PRO A N 1
ATOM 793 C CA . PRO A 1 103 ? -16.806 4.471 8.463 1.00 78.31 103 PRO A CA 1
ATOM 794 C C . PRO A 1 103 ? -15.653 3.650 7.886 1.00 78.31 103 PRO A C 1
ATOM 796 O O . PRO A 1 103 ? -15.079 3.995 6.854 1.00 78.31 103 PRO A O 1
ATOM 799 N N . ARG A 1 104 ? -15.323 2.532 8.539 1.00 76.00 104 ARG A N 1
ATOM 800 C CA . ARG A 1 104 ? -14.160 1.698 8.186 1.00 76.00 104 ARG A CA 1
ATOM 801 C C . ARG A 1 104 ? -14.165 1.258 6.717 1.00 76.00 104 ARG A C 1
ATOM 803 O O . ARG A 1 104 ? -13.111 1.238 6.091 1.00 76.00 104 ARG A O 1
ATOM 810 N N . TRP A 1 105 ? -15.348 0.981 6.162 1.00 78.00 105 TRP A N 1
ATOM 811 C CA . TRP A 1 105 ? -15.513 0.558 4.769 1.00 78.00 105 TRP A CA 1
ATOM 812 C C . TRP A 1 105 ? -15.043 1.613 3.759 1.00 78.00 105 TRP A C 1
ATOM 814 O O . TRP A 1 105 ? -14.551 1.237 2.701 1.00 78.00 105 TRP A O 1
ATOM 824 N N . VAL A 1 106 ? -15.129 2.908 4.091 1.00 85.38 106 VAL A N 1
ATOM 825 C CA . VAL A 1 106 ? -14.643 3.990 3.221 1.00 85.38 106 VAL A CA 1
ATOM 826 C C . VAL A 1 106 ? -13.134 3.869 3.062 1.00 85.38 106 VAL A C 1
ATOM 828 O O . VAL A 1 106 ? -12.617 3.851 1.951 1.00 85.38 106 VAL A O 1
ATOM 831 N N . SER A 1 107 ? -12.418 3.717 4.174 1.00 84.12 107 SER A N 1
ATOM 832 C CA . SER A 1 107 ? -10.957 3.611 4.164 1.00 84.12 107 SER A CA 1
ATOM 833 C C . SER A 1 107 ? -10.488 2.318 3.507 1.00 84.12 107 SER A C 1
ATOM 835 O O . SER A 1 107 ? -9.611 2.359 2.654 1.00 84.12 107 SER A O 1
ATOM 837 N N . THR A 1 108 ? -11.136 1.190 3.816 1.00 87.50 108 THR A N 1
ATOM 838 C CA . THR A 1 108 ? -10.883 -0.083 3.126 1.00 87.50 108 THR A CA 1
ATOM 839 C C . THR A 1 108 ? -11.122 0.025 1.617 1.00 87.50 108 THR A C 1
ATOM 841 O O . THR A 1 108 ? -10.332 -0.504 0.839 1.00 87.50 108 THR A O 1
ATOM 844 N N . GLY A 1 109 ? -12.163 0.749 1.195 1.00 90.56 109 GLY A N 1
ATOM 845 C CA . GLY A 1 109 ? -12.442 1.024 -0.212 1.00 90.56 109 GLY A CA 1
ATOM 846 C C . GLY A 1 109 ? -11.332 1.831 -0.885 1.00 90.56 109 GLY A C 1
ATOM 847 O O . GLY A 1 109 ? -10.854 1.430 -1.942 1.00 90.56 109 GLY A O 1
ATOM 848 N N . ILE A 1 110 ? -10.861 2.912 -0.254 1.00 91.50 110 ILE A N 1
ATOM 849 C CA . ILE A 1 110 ? -9.750 3.720 -0.784 1.00 91.50 110 ILE A CA 1
ATOM 850 C C . ILE A 1 110 ? -8.485 2.862 -0.936 1.00 91.50 110 ILE A C 1
ATOM 852 O O . ILE A 1 110 ? -7.853 2.899 -1.991 1.00 91.50 110 ILE A O 1
ATOM 856 N N . TYR A 1 111 ? -8.147 2.041 0.067 1.00 91.88 111 TYR A N 1
ATOM 857 C CA . TYR A 1 111 ? -7.002 1.125 -0.007 1.00 91.88 111 TYR A CA 1
ATOM 858 C C . TYR A 1 111 ? -7.115 0.144 -1.179 1.00 91.88 111 TYR A C 1
ATOM 860 O O . TYR A 1 111 ? -6.135 -0.074 -1.889 1.00 91.88 111 TYR A O 1
ATOM 868 N N . LEU A 1 112 ? -8.303 -0.423 -1.412 1.00 94.06 112 LEU A N 1
ATOM 869 C CA . LEU A 1 112 ? -8.539 -1.334 -2.533 1.00 94.06 112 LEU A CA 1
ATOM 870 C C . LEU A 1 112 ? -8.414 -0.635 -3.884 1.00 94.06 112 LEU A C 1
ATOM 872 O O . LEU A 1 112 ? -7.729 -1.152 -4.762 1.00 94.06 112 LEU A O 1
ATOM 876 N N . VAL A 1 113 ? -9.017 0.545 -4.045 1.00 94.88 113 VAL A N 1
ATOM 877 C CA . VAL A 1 113 ? -8.914 1.314 -5.294 1.00 94.88 113 VAL A CA 1
ATOM 878 C C . VAL A 1 113 ? -7.454 1.638 -5.592 1.00 94.88 113 VAL A C 1
ATOM 880 O O . VAL A 1 113 ? -6.999 1.393 -6.705 1.00 94.88 113 VAL A O 1
ATOM 883 N N . MET A 1 114 ? -6.694 2.100 -4.594 1.00 95.69 114 MET A N 1
ATOM 884 C CA . MET A 1 114 ? -5.250 2.314 -4.736 1.00 95.69 114 MET A CA 1
ATOM 885 C C . MET A 1 114 ? -4.514 1.026 -5.117 1.00 95.69 114 MET A C 1
ATOM 887 O O . MET A 1 114 ? -3.654 1.043 -5.992 1.00 95.69 114 MET A O 1
ATOM 891 N N . GLY A 1 115 ? -4.857 -0.097 -4.484 1.00 93.44 115 GLY A N 1
ATOM 892 C CA . GLY A 1 115 ? -4.263 -1.403 -4.756 1.00 93.44 115 GLY A CA 1
ATOM 893 C C . GLY A 1 115 ? -4.500 -1.907 -6.180 1.00 93.44 115 GLY A C 1
ATOM 894 O O . GLY A 1 115 ? -3.646 -2.612 -6.706 1.00 93.44 115 GLY A O 1
ATOM 895 N N . TRP A 1 116 ? -5.597 -1.507 -6.824 1.00 95.44 116 TRP A N 1
ATOM 896 C CA . TRP A 1 116 ? -5.986 -1.961 -8.163 1.00 95.44 116 TRP A CA 1
ATOM 897 C C . TRP A 1 116 ? -5.477 -1.069 -9.306 1.00 95.44 116 TRP A C 1
ATOM 899 O O . TRP A 1 116 ? -5.594 -1.454 -10.470 1.00 95.44 116 TRP A O 1
ATOM 909 N N . VAL A 1 117 ? -4.855 0.081 -9.010 1.00 95.69 117 VAL A N 1
ATOM 910 C CA . VAL A 1 117 ? -4.265 0.977 -10.028 1.00 95.69 117 VAL A CA 1
ATOM 911 C C . VAL A 1 117 ? -3.262 0.244 -10.933 1.00 95.69 117 VAL A C 1
ATOM 913 O O . VAL A 1 117 ? -3.153 0.556 -12.117 1.00 95.69 117 VAL A O 1
ATOM 916 N N . CYS A 1 118 ? -2.572 -0.780 -10.425 1.00 91.94 118 CYS A N 1
ATOM 917 C CA . CYS A 1 118 ? -1.602 -1.584 -11.169 1.00 91.94 118 CYS A CA 1
ATOM 918 C C . CYS A 1 118 ? -2.212 -2.284 -12.389 1.00 91.94 118 CYS A C 1
ATOM 920 O O . CYS A 1 118 ? -1.502 -2.519 -13.367 1.00 91.94 118 CYS A O 1
ATOM 922 N N . LEU A 1 119 ? -3.521 -2.557 -12.384 1.00 92.94 119 LEU A N 1
ATOM 923 C CA . LEU A 1 119 ? -4.204 -3.173 -13.519 1.00 92.94 119 LEU A CA 1
ATOM 924 C C . LEU A 1 119 ? -4.178 -2.281 -14.764 1.00 92.94 119 LEU A C 1
ATOM 926 O O . LEU A 1 119 ? -4.123 -2.802 -15.876 1.00 92.94 119 LEU A O 1
ATOM 930 N N . ALA A 1 120 ? -4.119 -0.954 -14.601 1.00 93.19 120 ALA A N 1
ATOM 931 C CA . ALA A 1 120 ? -3.948 -0.029 -15.723 1.00 93.19 120 ALA A CA 1
ATOM 932 C C . ALA A 1 120 ? -2.618 -0.250 -16.470 1.00 93.19 120 ALA A C 1
ATOM 934 O O . ALA A 1 120 ? -2.510 0.057 -17.655 1.00 93.19 120 ALA A O 1
ATOM 935 N N . ALA A 1 121 ? -1.617 -0.825 -15.798 1.00 91.50 121 ALA A N 1
ATOM 936 C CA . ALA A 1 121 ? -0.315 -1.155 -16.365 1.00 91.50 121 ALA A CA 1
ATOM 937 C C . ALA A 1 121 ? -0.118 -2.652 -16.619 1.00 91.50 121 ALA A C 1
ATOM 939 O O . ALA A 1 121 ? 1.006 -3.077 -16.881 1.00 91.50 121 ALA A O 1
ATOM 940 N N . ILE A 1 122 ? -1.180 -3.465 -16.601 1.00 92.56 122 ILE A N 1
ATOM 941 C CA . ILE A 1 122 ? -1.037 -4.920 -16.714 1.00 92.56 122 ILE A CA 1
ATOM 942 C C . ILE A 1 122 ? -0.331 -5.343 -18.011 1.00 92.56 122 ILE A C 1
ATOM 944 O O . ILE A 1 122 ? 0.557 -6.194 -17.986 1.00 92.56 122 ILE A O 1
ATOM 948 N N . TYR A 1 123 ? -0.657 -4.699 -19.137 1.00 93.50 123 TYR A N 1
ATOM 949 C CA . TYR A 1 123 ? -0.059 -5.001 -20.437 1.00 93.50 123 TYR A CA 1
ATOM 950 C C . TYR A 1 123 ? 1.461 -4.752 -20.465 1.00 93.50 123 TYR A C 1
ATOM 952 O O . TYR A 1 123 ? 2.207 -5.695 -20.748 1.00 93.50 123 TYR A O 1
ATOM 960 N N . PRO A 1 124 ? 1.972 -3.542 -20.144 1.00 94.12 124 PRO A N 1
ATOM 961 C CA . PRO A 1 124 ? 3.415 -3.327 -20.101 1.00 94.12 124 PRO A CA 1
ATOM 962 C C . PRO A 1 124 ? 4.107 -4.116 -18.977 1.00 94.12 124 PRO A C 1
ATOM 964 O O . PRO A 1 124 ? 5.274 -4.466 -19.134 1.00 94.12 124 PRO A O 1
ATOM 967 N N . MET A 1 125 ? 3.415 -4.451 -17.883 1.00 93.31 125 MET A N 1
ATOM 968 C CA . MET A 1 125 ? 3.967 -5.286 -16.810 1.00 93.31 125 MET A CA 1
ATOM 969 C C . MET A 1 125 ? 4.223 -6.721 -17.268 1.00 93.31 125 MET A C 1
ATOM 971 O O . MET A 1 125 ? 5.337 -7.205 -17.102 1.00 93.31 125 MET A O 1
ATOM 975 N N . ILE A 1 126 ? 3.260 -7.371 -17.929 1.00 95.62 126 ILE A N 1
ATOM 976 C CA . ILE A 1 126 ? 3.426 -8.744 -18.445 1.00 95.62 126 ILE A CA 1
ATOM 977 C C . ILE A 1 126 ? 4.579 -8.834 -19.456 1.00 95.62 126 ILE A C 1
ATOM 979 O O . ILE A 1 126 ? 5.239 -9.864 -19.559 1.00 95.62 126 ILE A O 1
ATOM 983 N N . LYS A 1 127 ? 4.847 -7.758 -20.206 1.00 95.31 127 LYS A N 1
ATOM 984 C CA . LYS A 1 127 ? 5.948 -7.716 -21.179 1.00 95.31 127 LYS A CA 1
ATOM 985 C C . LYS A 1 127 ? 7.329 -7.534 -20.550 1.00 95.31 127 LYS A C 1
ATOM 987 O O . LYS A 1 127 ? 8.315 -7.869 -21.199 1.00 95.31 127 LYS A O 1
ATOM 992 N N . LYS A 1 128 ? 7.412 -6.974 -19.342 1.00 94.69 128 LYS A N 1
ATOM 993 C CA . LYS A 1 128 ? 8.683 -6.565 -18.720 1.00 94.69 128 LYS A CA 1
ATOM 994 C C . LYS A 1 128 ? 9.021 -7.303 -17.429 1.00 94.69 128 LYS A C 1
ATOM 996 O O . LYS A 1 128 ? 10.167 -7.260 -16.996 1.00 94.69 128 LYS A O 1
ATOM 1001 N N . ILE A 1 129 ? 8.044 -7.947 -16.802 1.00 95.00 129 ILE A N 1
ATOM 1002 C CA . ILE A 1 129 ? 8.204 -8.658 -15.537 1.00 95.00 129 ILE A CA 1
ATOM 1003 C C . ILE A 1 129 ? 8.154 -10.165 -15.816 1.00 95.00 129 ILE A C 1
ATOM 1005 O O . ILE A 1 129 ? 7.227 -10.625 -16.487 1.00 95.00 129 ILE A O 1
ATOM 1009 N N . PRO A 1 130 ? 9.104 -10.958 -15.286 1.00 96.31 130 PRO A N 1
ATOM 1010 C CA . PRO A 1 130 ? 9.073 -12.408 -15.415 1.00 96.31 130 PRO A CA 1
ATOM 1011 C C . PRO A 1 130 ? 7.760 -13.007 -14.879 1.00 96.31 130 PRO A C 1
ATOM 1013 O O . PRO A 1 130 ? 7.223 -12.499 -13.888 1.00 96.31 130 PRO A O 1
ATOM 1016 N N . PRO A 1 131 ? 7.272 -14.135 -15.432 1.00 96.50 131 PRO A N 1
ATOM 1017 C CA . PRO A 1 131 ? 6.011 -14.747 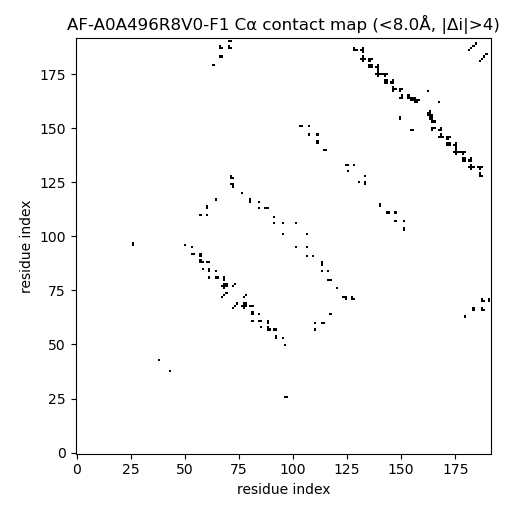-15.004 1.00 96.50 131 PRO A CA 1
ATOM 1018 C C . PRO A 1 131 ? 5.926 -15.026 -13.497 1.00 96.50 131 PRO A C 1
ATOM 1020 O O . PRO A 1 131 ? 4.866 -14.851 -12.904 1.00 96.50 131 PRO A O 1
ATOM 1023 N N . GLY A 1 132 ? 7.043 -15.392 -12.856 1.00 96.62 132 GLY A N 1
ATOM 1024 C CA . GLY A 1 132 ? 7.099 -15.590 -11.403 1.00 96.62 132 GLY A CA 1
ATOM 1025 C C . GLY A 1 132 ? 6.806 -14.313 -10.605 1.00 96.62 132 GLY A C 1
ATOM 1026 O O . GLY A 1 132 ? 6.023 -14.354 -9.660 1.00 96.62 132 GLY A O 1
ATOM 1027 N N . GLY A 1 133 ? 7.353 -13.165 -11.020 1.00 95.94 133 GLY A N 1
ATOM 1028 C CA . GLY A 1 133 ? 7.051 -11.870 -10.399 1.00 95.94 133 GLY A CA 1
ATOM 1029 C C . GLY A 1 133 ? 5.586 -11.473 -10.595 1.00 95.94 133 GLY A C 1
ATOM 1030 O O . GLY A 1 133 ? 4.919 -11.065 -9.647 1.00 95.94 133 GLY A O 1
ATOM 1031 N N . MET A 1 134 ? 5.043 -11.689 -11.799 1.00 97.12 134 MET A N 1
ATOM 1032 C CA . MET A 1 134 ? 3.617 -11.460 -12.071 1.00 97.12 134 MET A CA 1
ATOM 1033 C C . MET A 1 134 ? 2.708 -12.360 -11.227 1.00 97.12 134 MET A C 1
ATOM 1035 O O . MET A 1 134 ? 1.688 -11.895 -10.724 1.00 97.12 134 MET A O 1
ATOM 1039 N N . PHE A 1 135 ? 3.087 -13.625 -11.033 1.00 97.81 135 PHE A N 1
ATOM 1040 C CA . PHE A 1 135 ? 2.357 -14.563 -10.185 1.00 97.81 135 PHE A CA 1
ATOM 1041 C C . PHE A 1 135 ? 2.314 -14.094 -8.727 1.00 97.81 135 PHE A C 1
ATOM 1043 O O . PHE A 1 135 ? 1.231 -13.990 -8.158 1.00 97.81 135 PHE A O 1
ATOM 1050 N N . PHE A 1 136 ? 3.462 -13.763 -8.128 1.00 98.12 136 PHE A N 1
ATOM 1051 C CA . PHE A 1 136 ? 3.509 -13.301 -6.738 1.00 98.12 136 PHE A CA 1
ATOM 1052 C C . PHE A 1 136 ? 2.814 -11.947 -6.539 1.00 98.12 136 PHE A C 1
ATOM 1054 O O . PHE A 1 136 ? 2.175 -11.739 -5.507 1.00 98.12 136 PHE A O 1
ATOM 1061 N N . LEU A 1 137 ? 2.876 -11.052 -7.529 1.00 97.00 137 LEU A N 1
ATOM 1062 C CA . LEU A 1 137 ? 2.097 -9.814 -7.534 1.00 97.00 137 LEU A CA 1
ATOM 1063 C C . LEU A 1 137 ? 0.586 -10.097 -7.539 1.00 97.00 137 LEU A C 1
ATOM 1065 O O . LEU A 1 137 ? -0.145 -9.561 -6.709 1.00 97.00 137 LEU A O 1
ATOM 1069 N N . ALA A 1 138 ? 0.111 -10.953 -8.447 1.00 97.31 138 ALA A N 1
ATOM 1070 C CA . ALA A 1 138 ? -1.304 -11.307 -8.531 1.00 97.31 138 ALA A CA 1
ATOM 1071 C C . ALA A 1 138 ? -1.787 -12.012 -7.255 1.00 97.31 138 ALA A C 1
ATOM 1073 O O . ALA A 1 138 ? -2.839 -11.672 -6.717 1.00 97.31 138 ALA A O 1
ATOM 1074 N N . LEU A 1 139 ? -0.988 -12.945 -6.730 1.00 98.19 139 LEU A N 1
ATOM 1075 C CA . LEU A 1 139 ? -1.267 -13.652 -5.483 1.00 98.19 139 LEU A CA 1
ATOM 1076 C C . LEU A 1 139 ? -1.380 -12.682 -4.299 1.00 98.19 139 LEU A C 1
ATOM 1078 O O . LEU A 1 139 ? -2.321 -12.780 -3.512 1.00 98.19 139 LEU A O 1
ATOM 1082 N N . GLY A 1 140 ? -0.469 -11.709 -4.200 1.00 97.31 140 GLY A N 1
ATOM 1083 C CA . GLY A 1 140 ? -0.537 -10.669 -3.176 1.00 97.31 140 GLY A CA 1
ATOM 1084 C C . GLY A 1 140 ? -1.788 -9.795 -3.299 1.00 97.31 140 GLY A C 1
ATOM 1085 O O . GLY A 1 140 ? -2.489 -9.581 -2.308 1.00 97.31 140 GLY A O 1
ATOM 1086 N N . GLY A 1 141 ? -2.137 -9.374 -4.519 1.00 96.38 141 GLY A N 1
ATOM 1087 C CA . GLY A 1 141 ? -3.372 -8.636 -4.802 1.00 96.38 141 GLY A CA 1
ATOM 1088 C C . GLY A 1 141 ? -4.646 -9.406 -4.429 1.00 96.38 141 GLY A C 1
ATOM 1089 O O . GLY A 1 141 ? -5.581 -8.822 -3.870 1.00 96.38 141 GLY A O 1
ATOM 1090 N N . ILE A 1 142 ? -4.672 -10.723 -4.665 1.00 97.75 142 ILE A N 1
ATOM 1091 C CA . ILE A 1 142 ? -5.770 -11.606 -4.248 1.00 97.75 142 ILE A CA 1
ATOM 1092 C C . ILE A 1 142 ? -5.856 -11.660 -2.722 1.00 97.75 142 ILE A C 1
ATOM 1094 O O . ILE A 1 142 ? -6.939 -11.442 -2.180 1.00 97.75 142 ILE A O 1
ATOM 1098 N N . PHE A 1 143 ? -4.741 -11.884 -2.018 1.00 97.94 143 PHE A N 1
ATOM 1099 C CA . PHE A 1 143 ? -4.747 -11.922 -0.555 1.00 97.94 143 PHE A CA 1
ATOM 1100 C C . PHE A 1 143 ? -5.251 -10.613 0.059 1.00 97.94 143 PHE A C 1
ATOM 1102 O O . PHE A 1 143 ? -6.124 -10.653 0.927 1.00 97.94 143 PHE A O 1
ATOM 1109 N N . TYR A 1 144 ? -4.794 -9.455 -0.428 1.00 95.94 144 TYR A N 1
ATOM 1110 C CA . TYR A 1 144 ? -5.306 -8.165 0.044 1.00 95.94 144 TYR A CA 1
ATOM 1111 C C . TYR A 1 144 ? -6.798 -7.982 -0.245 1.00 95.94 144 TYR A C 1
ATOM 1113 O O . TYR A 1 144 ? -7.529 -7.496 0.618 1.00 95.94 144 TYR A O 1
ATOM 1121 N N . SER A 1 145 ? -7.265 -8.391 -1.427 1.00 95.94 145 SER A N 1
ATOM 1122 C CA . SER A 1 145 ? -8.674 -8.256 -1.813 1.00 95.94 145 SER A CA 1
ATOM 1123 C C . SER A 1 145 ? -9.583 -9.148 -0.964 1.00 95.94 145 SER A C 1
ATOM 1125 O O . SER A 1 145 ? -10.590 -8.678 -0.434 1.00 95.94 145 SER A O 1
ATOM 1127 N N . VAL A 1 146 ? -9.203 -10.412 -0.756 1.00 95.81 146 VAL A N 1
ATOM 1128 C CA . VAL A 1 146 ? -9.936 -11.346 0.112 1.00 95.81 146 VAL A CA 1
ATOM 1129 C C . VAL A 1 146 ? -9.928 -10.856 1.560 1.00 95.81 146 VAL A C 1
ATOM 1131 O O . VAL A 1 146 ? -10.983 -10.795 2.191 1.00 95.81 146 VAL A O 1
ATOM 1134 N N . GLY A 1 147 ? -8.771 -10.420 2.067 1.00 93.56 147 GLY A N 1
ATOM 1135 C CA . GLY A 1 147 ? -8.660 -9.828 3.397 1.00 93.56 147 GLY A CA 1
ATOM 1136 C C . GLY A 1 147 ? -9.584 -8.620 3.565 1.00 93.56 147 GLY A C 1
ATOM 1137 O O . GLY A 1 147 ? -10.306 -8.528 4.557 1.00 93.56 147 GLY A O 1
ATOM 1138 N N . ALA A 1 148 ? -9.619 -7.709 2.591 1.00 91.75 148 ALA A N 1
ATOM 1139 C CA . ALA A 1 148 ? -10.493 -6.540 2.632 1.00 91.75 148 ALA A CA 1
ATOM 1140 C C . ALA A 1 148 ? -11.983 -6.918 2.666 1.00 91.75 148 ALA A C 1
ATOM 1142 O O . ALA A 1 148 ? -12.754 -6.300 3.403 1.00 91.75 148 ALA A O 1
ATOM 1143 N N . VAL A 1 149 ? -12.389 -7.960 1.931 1.00 91.94 149 VAL A N 1
ATOM 1144 C CA . VAL A 1 149 ? -13.760 -8.492 1.976 1.00 91.94 149 VAL A CA 1
ATOM 1145 C C . VAL A 1 149 ? -14.084 -9.070 3.355 1.00 91.94 149 VAL A C 1
ATOM 1147 O O . VAL A 1 149 ? -15.135 -8.742 3.905 1.00 91.94 149 VAL A O 1
ATOM 1150 N N . ILE A 1 150 ? -13.189 -9.870 3.944 1.00 90.31 150 ILE A N 1
ATOM 1151 C CA . ILE A 1 150 ? -13.346 -10.423 5.304 1.00 90.31 150 ILE A CA 1
ATOM 1152 C C . ILE A 1 150 ? -13.506 -9.292 6.326 1.00 90.31 150 ILE A C 1
ATOM 1154 O O . ILE A 1 150 ? -14.447 -9.290 7.125 1.00 90.31 150 ILE A O 1
ATOM 1158 N N . TYR A 1 151 ? -12.640 -8.279 6.244 1.00 87.56 151 TYR A N 1
ATOM 1159 C CA . TYR A 1 151 ? -12.674 -7.116 7.127 1.00 87.56 151 TYR A CA 1
ATOM 1160 C C . TYR A 1 151 ? -13.973 -6.310 6.986 1.00 87.56 151 TYR A C 1
ATOM 1162 O O . TYR A 1 151 ? -14.569 -5.906 7.987 1.00 87.56 151 TYR A O 1
ATOM 1170 N N . ALA A 1 152 ? -14.458 -6.117 5.756 1.00 86.75 152 ALA A N 1
ATOM 1171 C CA . ALA A 1 152 ? -15.707 -5.408 5.488 1.00 86.75 152 ALA A CA 1
ATOM 1172 C C . ALA A 1 152 ? -16.945 -6.196 5.952 1.00 86.75 152 ALA A C 1
ATOM 1174 O O . ALA A 1 152 ? -17.883 -5.611 6.495 1.00 86.75 152 ALA A O 1
ATOM 1175 N N . ARG A 1 153 ? -16.953 -7.522 5.760 1.00 87.38 153 ARG A N 1
ATOM 1176 C CA . ARG A 1 153 ? -18.066 -8.411 6.138 1.00 87.38 153 ARG A CA 1
ATOM 1177 C C . ARG A 1 153 ? -18.089 -8.760 7.625 1.00 87.38 153 ARG A C 1
ATOM 1179 O O . ARG A 1 153 ? -19.115 -9.251 8.090 1.00 87.38 153 ARG A O 1
ATOM 1186 N N . LYS A 1 154 ? -16.996 -8.508 8.355 1.00 85.06 154 LYS A N 1
ATOM 1187 C CA . LYS A 1 154 ? -16.818 -8.859 9.776 1.00 85.06 154 LYS A CA 1
ATOM 1188 C C . LYS A 1 154 ? -17.060 -10.349 10.057 1.00 85.06 154 LYS A C 1
ATOM 1190 O O . LYS A 1 154 ? -17.570 -10.717 11.110 1.00 85.06 154 LYS A O 1
ATOM 1195 N N . LYS A 1 155 ? -16.751 -11.198 9.075 1.00 80.81 155 LYS A N 1
ATOM 1196 C CA . LYS A 1 155 ? -16.919 -12.656 9.114 1.00 80.81 155 LYS A CA 1
ATOM 1197 C C . LYS A 1 155 ? -15.781 -13.308 8.323 1.00 80.81 155 LYS A C 1
ATOM 1199 O O . LYS A 1 155 ? -15.396 -12.736 7.301 1.00 80.81 155 LYS A O 1
ATOM 1204 N N . PRO A 1 156 ? -15.300 -14.500 8.714 1.00 83.38 156 PRO A N 1
ATOM 1205 C CA . PRO A 1 156 ? -15.776 -15.343 9.821 1.00 83.38 156 PRO A CA 1
ATOM 1206 C C . PRO A 1 156 ? -15.282 -14.872 11.201 1.00 83.38 156 PRO A C 1
ATOM 1208 O O . PRO A 1 156 ? -14.301 -14.139 11.287 1.00 83.38 156 PRO A O 1
ATOM 1211 N N . ASP A 1 157 ? -15.968 -15.296 12.265 1.00 83.94 157 ASP A N 1
ATOM 1212 C CA . ASP A 1 157 ? -15.591 -15.048 13.667 1.00 83.94 157 ASP A CA 1
ATOM 1213 C C . ASP A 1 157 ? -15.462 -16.393 14.409 1.00 83.94 157 ASP A C 1
ATOM 1215 O O . ASP A 1 157 ? -16.436 -16.853 15.002 1.00 83.94 157 ASP A O 1
ATOM 1219 N N . PRO A 1 158 ? -14.322 -17.102 14.269 1.00 77.25 158 PRO A N 1
ATOM 1220 C CA . PRO A 1 158 ? -14.182 -18.464 14.786 1.00 77.25 158 PRO A CA 1
ATOM 1221 C C . PRO A 1 158 ? -14.169 -18.543 16.316 1.00 77.25 158 PRO A C 1
ATOM 1223 O O . PRO A 1 158 ? -14.741 -19.474 16.877 1.00 77.25 158 PRO A O 1
ATOM 1226 N N . PHE A 1 159 ? -13.528 -17.576 16.983 1.00 76.69 159 PHE A N 1
ATOM 1227 C CA . PHE A 1 159 ? -13.411 -17.503 18.439 1.00 76.69 159 PHE A CA 1
ATOM 1228 C C . PHE A 1 159 ? -13.727 -16.085 18.918 1.00 76.69 159 PHE A C 1
ATOM 1230 O O . PHE A 1 159 ? -12.835 -15.247 19.093 1.00 76.69 159 PHE A O 1
ATOM 1237 N N . THR A 1 160 ? -15.012 -15.819 19.142 1.00 73.00 160 THR A N 1
ATOM 1238 C CA . THR A 1 160 ? -15.506 -14.507 19.565 1.00 73.00 160 THR A CA 1
ATOM 1239 C C . THR A 1 160 ? -14.764 -14.007 20.811 1.00 73.00 160 THR A C 1
ATOM 1241 O O . THR A 1 160 ? -14.763 -14.654 21.855 1.00 73.00 160 THR A O 1
ATOM 1244 N N . GLY A 1 161 ? -14.125 -12.839 20.693 1.00 65.00 161 GLY A N 1
ATOM 1245 C CA . GLY A 1 161 ? -13.377 -12.185 21.775 1.00 65.00 161 GLY A CA 1
ATOM 1246 C C . GLY A 1 161 ? -11.879 -12.507 21.845 1.00 65.00 161 GLY A C 1
ATOM 1247 O O . GLY A 1 161 ? -11.176 -11.841 22.598 1.00 65.00 161 GLY A O 1
ATOM 1248 N N . VAL A 1 162 ? -11.377 -13.468 21.056 1.00 74.12 162 VAL A N 1
ATOM 1249 C CA . VAL A 1 162 ? -9.947 -13.847 21.034 1.00 74.12 162 VAL A CA 1
ATOM 1250 C C . VAL A 1 162 ? -9.370 -13.843 19.619 1.00 74.12 162 VAL A C 1
ATOM 1252 O O . VAL A 1 162 ? -8.287 -13.307 19.401 1.00 74.12 162 VAL A O 1
ATOM 1255 N N . PHE A 1 163 ? -10.072 -14.445 18.657 1.00 74.69 163 PHE A N 1
ATOM 1256 C CA . PHE A 1 163 ? -9.610 -14.572 17.278 1.00 74.69 163 PHE A CA 1
ATOM 1257 C C . PHE A 1 163 ? -10.798 -14.575 16.318 1.00 74.69 163 PHE A C 1
ATOM 1259 O O . PHE A 1 163 ? -11.568 -15.536 16.250 1.00 74.69 163 PHE A O 1
ATOM 1266 N N . GLY A 1 164 ? -10.922 -13.501 15.552 1.00 86.44 164 GLY A N 1
ATOM 1267 C CA . GLY A 1 164 ? -12.031 -13.258 14.651 1.00 86.44 164 GLY A CA 1
ATOM 1268 C C . GLY A 1 164 ? -11.582 -12.720 13.299 1.00 86.44 164 GLY A C 1
ATOM 1269 O O . GLY A 1 164 ? -10.459 -12.911 12.828 1.00 86.44 164 GLY A O 1
ATOM 1270 N N . PHE A 1 165 ? -12.497 -12.010 12.647 1.00 86.62 165 PHE A N 1
ATOM 1271 C CA . PHE A 1 165 ? -12.283 -11.458 11.310 1.00 86.62 165 PHE A CA 1
ATOM 1272 C C . PHE A 1 165 ? -11.094 -10.485 11.232 1.00 86.62 165 PHE A C 1
ATOM 1274 O O . PHE A 1 165 ? -10.541 -10.290 10.150 1.00 86.62 165 PHE A O 1
ATOM 1281 N N . HIS A 1 166 ? -10.719 -9.837 12.341 1.00 85.50 166 HIS A N 1
ATOM 1282 C CA . HIS A 1 166 ? -9.649 -8.843 12.358 1.00 85.50 166 HIS A CA 1
ATOM 1283 C C . HIS A 1 166 ? -8.270 -9.500 12.288 1.00 85.50 166 HIS A C 1
ATOM 1285 O O . HIS A 1 166 ? -7.429 -9.094 11.490 1.00 85.50 166 HIS A O 1
ATOM 1291 N N . GLU A 1 167 ? -8.061 -10.550 13.072 1.00 87.06 167 GLU A N 1
ATOM 1292 C CA . GLU A 1 167 ? -6.835 -11.339 13.104 1.00 87.06 167 GLU A CA 1
ATOM 1293 C C . GLU A 1 167 ? -6.679 -12.105 11.789 1.00 87.06 167 GLU A C 1
ATOM 1295 O O . GLU A 1 167 ? -5.605 -12.105 11.192 1.00 87.06 167 GLU A O 1
ATOM 1300 N N . ILE A 1 168 ? -7.777 -12.664 11.268 1.00 88.50 168 ILE A N 1
ATOM 1301 C CA . ILE A 1 168 ? -7.793 -13.285 9.939 1.00 88.50 168 ILE A CA 1
ATOM 1302 C C . ILE A 1 168 ? -7.406 -12.258 8.873 1.00 88.50 168 ILE A C 1
ATOM 1304 O O . ILE A 1 168 ? -6.547 -12.538 8.040 1.00 88.50 168 ILE A O 1
ATOM 1308 N N . TRP A 1 169 ? -7.978 -11.052 8.907 1.00 89.94 169 TRP A N 1
ATOM 1309 C CA . TRP A 1 169 ? -7.587 -9.975 7.997 1.00 89.94 169 TRP A CA 1
ATOM 1310 C C . TRP A 1 169 ? -6.084 -9.668 8.069 1.00 89.94 169 TRP A C 1
ATOM 1312 O O . TRP A 1 169 ? -5.449 -9.562 7.019 1.00 89.94 169 TRP A O 1
ATOM 1322 N N . HIS A 1 170 ? -5.496 -9.600 9.268 1.00 90.06 170 HIS A N 1
ATOM 1323 C CA . HIS A 1 170 ? -4.048 -9.421 9.433 1.00 90.06 170 HIS A CA 1
ATOM 1324 C C . HIS A 1 170 ? -3.239 -10.547 8.788 1.00 90.06 170 HIS A C 1
ATOM 1326 O O . HIS A 1 170 ? -2.248 -10.262 8.121 1.00 90.06 170 HIS A O 1
ATOM 1332 N N . LEU A 1 171 ? -3.669 -11.807 8.909 1.00 92.00 171 LEU A N 1
ATOM 1333 C CA . LEU A 1 171 ? -2.999 -12.934 8.248 1.00 92.00 171 LEU A CA 1
ATOM 1334 C C . LEU A 1 171 ? -3.014 -12.794 6.719 1.00 92.00 171 LEU A C 1
ATOM 1336 O O . LEU A 1 171 ? -1.997 -13.037 6.072 1.00 92.00 171 LEU A O 1
ATOM 1340 N N . PHE A 1 172 ? -4.130 -12.346 6.137 1.00 95.19 172 PHE A N 1
ATOM 1341 C CA . PHE A 1 172 ? -4.220 -12.068 4.700 1.00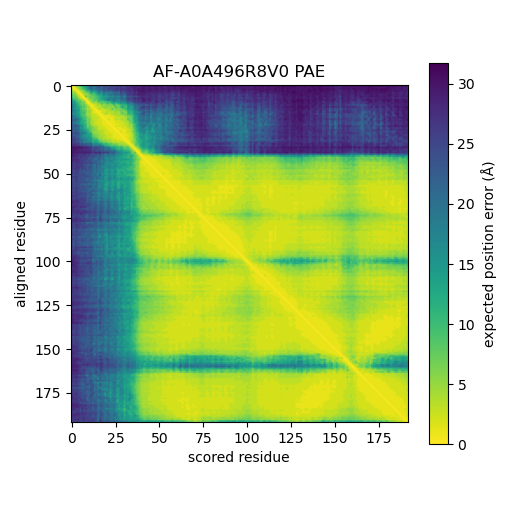 95.19 172 PHE A CA 1
ATOM 1342 C C . PHE A 1 172 ? -3.330 -10.890 4.277 1.00 95.19 172 PHE A C 1
ATOM 1344 O O . PHE A 1 172 ? -2.635 -10.976 3.266 1.00 95.19 172 PHE A O 1
ATOM 1351 N N . VAL A 1 173 ? -3.302 -9.806 5.058 1.00 93.25 173 VAL A N 1
ATOM 1352 C CA . VAL A 1 173 ? -2.412 -8.653 4.828 1.00 93.25 173 VAL A CA 1
ATOM 1353 C C . VAL A 1 173 ? -0.944 -9.074 4.904 1.00 93.25 173 VAL A C 1
ATOM 1355 O O . VAL A 1 173 ? -0.143 -8.663 4.062 1.00 93.25 173 VAL A O 1
ATOM 1358 N N . LEU A 1 174 ? -0.583 -9.920 5.869 1.00 94.81 174 LEU A N 1
ATOM 1359 C CA . LEU A 1 174 ? 0.765 -10.455 6.026 1.00 94.81 174 LEU A CA 1
ATOM 1360 C C . 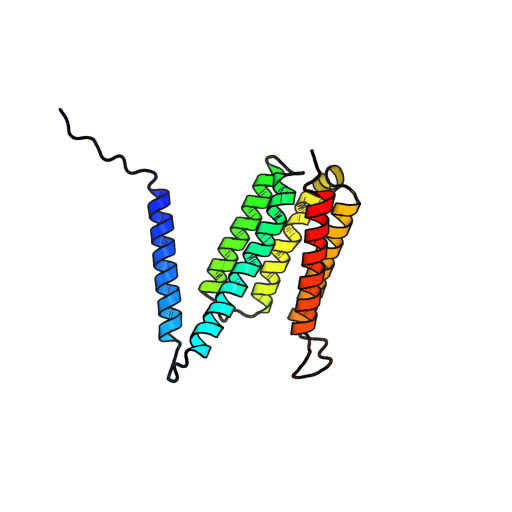LEU A 1 174 ? 1.150 -11.351 4.842 1.00 94.81 174 LEU A C 1
ATOM 1362 O O . LEU A 1 174 ? 2.194 -11.130 4.232 1.00 94.81 174 LEU A O 1
ATOM 1366 N N . ALA A 1 175 ? 0.292 -12.304 4.466 1.00 96.62 175 ALA A N 1
ATOM 1367 C CA . ALA A 1 175 ? 0.516 -13.179 3.315 1.00 96.62 175 ALA A CA 1
ATOM 1368 C C . ALA A 1 175 ? 0.666 -12.383 2.008 1.00 96.62 175 ALA A C 1
ATOM 1370 O O . ALA A 1 175 ? 1.581 -12.642 1.223 1.00 96.62 175 ALA A O 1
ATOM 1371 N N . GLY A 1 176 ? -0.176 -11.363 1.803 1.00 97.19 176 GLY A N 1
ATOM 1372 C CA . GLY A 1 176 ? -0.075 -10.453 0.663 1.00 97.19 176 GLY A CA 1
ATOM 1373 C C . GLY A 1 176 ? 1.235 -9.662 0.648 1.00 97.19 176 GLY A C 1
ATOM 1374 O O . GLY A 1 176 ? 1.900 -9.583 -0.386 1.00 97.19 176 GLY A O 1
ATOM 1375 N N . SER A 1 177 ? 1.657 -9.157 1.811 1.00 95.19 177 SER A N 1
ATOM 1376 C CA . SER A 1 177 ? 2.917 -8.417 1.963 1.00 95.19 177 SER A CA 1
ATOM 1377 C C . SER A 1 177 ? 4.133 -9.303 1.682 1.00 95.19 177 SER A C 1
ATOM 1379 O O . SER A 1 177 ? 5.051 -8.878 0.985 1.00 95.19 177 SER A O 1
ATOM 1381 N N . ILE A 1 178 ? 4.123 -10.554 2.158 1.00 97.44 178 ILE A N 1
ATOM 1382 C CA . ILE A 1 178 ? 5.172 -11.546 1.879 1.00 97.44 178 ILE A CA 1
ATOM 1383 C C . ILE A 1 178 ? 5.234 -11.853 0.379 1.00 97.44 178 ILE A C 1
ATOM 1385 O O . ILE A 1 178 ? 6.321 -11.857 -0.197 1.00 97.44 178 ILE A O 1
ATOM 1389 N N . ALA A 1 179 ? 4.091 -12.060 -0.281 1.00 98.06 179 ALA A N 1
ATOM 1390 C CA . ALA A 1 179 ? 4.051 -12.304 -1.721 1.00 98.06 179 ALA A CA 1
ATOM 1391 C C . ALA A 1 179 ? 4.629 -11.117 -2.514 1.00 98.06 179 ALA A C 1
ATOM 1393 O O . ALA A 1 179 ? 5.495 -11.303 -3.371 1.00 98.06 179 ALA A O 1
ATOM 1394 N N . HIS A 1 180 ? 4.236 -9.883 -2.183 1.00 96.62 180 HIS A N 1
ATOM 1395 C CA . HIS A 1 180 ? 4.800 -8.683 -2.806 1.00 96.62 180 HIS A CA 1
ATOM 1396 C C . HIS A 1 180 ? 6.297 -8.520 -2.530 1.00 96.62 180 HIS A C 1
ATOM 1398 O O . HIS A 1 180 ? 7.044 -8.176 -3.447 1.00 96.62 180 HIS A O 1
ATOM 1404 N N . PHE A 1 181 ? 6.751 -8.811 -1.310 1.00 97.31 181 PHE A N 1
ATOM 1405 C CA . PHE A 1 181 ? 8.168 -8.793 -0.960 1.00 97.31 181 PHE A CA 1
ATOM 1406 C C . PHE A 1 181 ? 8.968 -9.797 -1.798 1.00 97.31 181 PHE A C 1
ATOM 1408 O O . PHE A 1 181 ? 9.973 -9.419 -2.395 1.00 97.31 181 PHE A O 1
ATOM 1415 N N . ILE A 1 182 ? 8.500 -11.047 -1.914 1.00 97.56 182 ILE A N 1
ATOM 1416 C CA . ILE A 1 182 ? 9.142 -12.081 -2.741 1.00 97.56 182 ILE A CA 1
ATOM 1417 C C . ILE A 1 182 ? 9.192 -11.644 -4.206 1.00 97.56 182 ILE A C 1
ATOM 1419 O O . ILE A 1 182 ? 10.240 -11.772 -4.842 1.00 97.56 182 ILE A O 1
ATOM 1423 N N . SER A 1 183 ? 8.085 -11.109 -4.732 1.00 97.75 183 SER A N 1
ATOM 1424 C CA . SER A 1 183 ? 8.020 -10.578 -6.095 1.00 97.75 183 SER A CA 1
ATOM 1425 C C . SER A 1 183 ? 9.097 -9.515 -6.330 1.00 97.75 183 SER A C 1
ATOM 1427 O O . SER A 1 183 ? 9.912 -9.637 -7.244 1.00 97.75 183 SER A O 1
ATOM 1429 N N . ILE A 1 184 ? 9.161 -8.505 -5.456 1.00 97.31 184 ILE A N 1
ATOM 1430 C CA . ILE A 1 184 ? 10.118 -7.404 -5.580 1.00 97.31 184 ILE A CA 1
ATOM 1431 C C . ILE A 1 184 ? 11.553 -7.919 -5.455 1.00 97.31 184 ILE A C 1
ATOM 1433 O O . ILE A 1 184 ? 12.369 -7.686 -6.346 1.00 97.31 184 ILE A O 1
ATOM 1437 N N . TYR A 1 185 ? 11.846 -8.647 -4.379 1.00 97.12 185 TYR A N 1
ATOM 1438 C CA . TYR A 1 185 ? 13.194 -9.088 -4.041 1.00 97.12 185 TYR A CA 1
ATOM 1439 C C . TYR A 1 185 ? 13.782 -10.036 -5.089 1.00 97.12 185 TYR A C 1
ATOM 1441 O O . TYR A 1 185 ? 14.920 -9.854 -5.511 1.00 97.12 185 TYR A O 1
ATOM 1449 N N . ARG A 1 186 ? 13.010 -11.036 -5.537 1.00 97.00 186 ARG A N 1
ATOM 1450 C CA . ARG A 1 186 ? 13.517 -12.075 -6.447 1.00 97.00 186 ARG A CA 1
ATOM 1451 C C . ARG A 1 186 ? 13.380 -11.740 -7.926 1.00 97.00 186 ARG A C 1
ATOM 1453 O O . ARG A 1 186 ? 14.123 -12.317 -8.710 1.00 97.00 186 ARG A O 1
ATOM 1460 N N . TYR A 1 187 ? 12.426 -10.890 -8.314 1.00 96.88 187 TYR A N 1
ATOM 1461 C CA . TYR A 1 187 ? 12.086 -10.695 -9.729 1.00 96.88 187 TYR A CA 1
ATOM 1462 C C . TYR A 1 187 ? 12.182 -9.256 -10.210 1.00 96.88 187 TYR A C 1
ATOM 1464 O O . TYR A 1 187 ? 12.419 -9.073 -11.396 1.00 96.88 187 TYR A O 1
ATOM 1472 N N . ILE A 1 188 ? 11.990 -8.253 -9.350 1.00 96.00 188 ILE A N 1
ATOM 1473 C CA . ILE A 1 188 ? 12.039 -6.845 -9.770 1.00 96.00 188 ILE A CA 1
ATOM 1474 C C . ILE A 1 188 ? 13.438 -6.264 -9.582 1.00 96.00 188 ILE A C 1
ATOM 1476 O O . ILE A 1 188 ? 13.960 -5.652 -10.505 1.00 96.00 188 ILE A O 1
ATOM 1480 N N . LEU A 1 189 ? 14.068 -6.481 -8.423 1.00 94.56 189 LEU A N 1
ATOM 1481 C CA . LEU A 1 189 ? 15.401 -5.934 -8.127 1.00 94.56 189 LEU A CA 1
ATOM 1482 C C . LEU A 1 189 ? 16.527 -6.545 -8.971 1.00 94.56 189 LEU A C 1
ATOM 1484 O O . LEU A 1 189 ? 17.607 -5.972 -9.044 1.00 94.56 189 LEU A O 1
ATOM 1488 N N . VAL A 1 190 ? 16.282 -7.700 -9.588 1.00 93.44 190 VAL A N 1
ATOM 1489 C CA . VAL A 1 190 ? 17.249 -8.399 -10.447 1.00 93.44 190 VA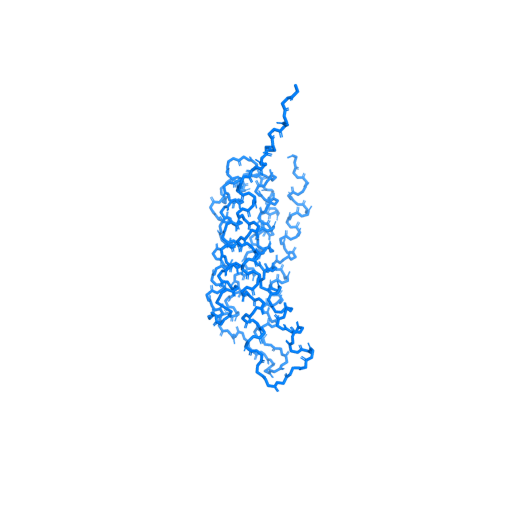L A CA 1
ATOM 1490 C C . VAL A 1 190 ? 17.118 -8.026 -11.926 1.00 93.44 190 VAL A C 1
ATOM 1492 O O . VAL A 1 190 ? 17.858 -8.559 -12.751 1.00 93.44 190 VAL A O 1
ATOM 1495 N N . LEU A 1 191 ? 16.153 -7.169 -12.281 1.00 90.56 191 LEU A N 1
ATOM 1496 C CA . LEU A 1 191 ? 16.003 -6.691 -13.653 1.00 90.56 191 LEU A CA 1
ATOM 1497 C C . LEU A 1 191 ? 17.145 -5.730 -14.020 1.00 90.56 191 LEU A C 1
ATOM 1499 O O . LEU A 1 191 ? 17.596 -4.983 -13.149 1.00 90.56 191 LEU A O 1
ATOM 1503 N N . PRO A 1 192 ? 17.604 -5.760 -15.284 1.00 80.25 192 PRO A N 1
ATOM 1504 C CA . PRO A 1 192 ? 18.681 -4.901 -15.768 1.00 80.25 192 PRO A CA 1
ATOM 1505 C C . PRO A 1 192 ? 18.281 -3.423 -15.874 1.00 80.25 192 PRO A C 1
ATOM 1507 O O . PRO A 1 192 ? 17.075 -3.125 -16.052 1.00 80.25 192 PRO A O 1
#

Secondary structure (DSSP, 8-state):
-PPP------HHHHHHHHHHHHHHHHHHHHHHHS--S---HHHHHHHHHHHHHHHHHHHHHHHHHHHHHHTTTTTHHHHHHHHHHHHHHHHHHHHHHH-TTS-HHHHHHHHHHHHHGGGGGHHHHHHHS-HHHHHHHHHHHHHHHHHHHHHHHT---SBTTTBSHHHHHHHHHHHHHHHHHHHIIIIITT--

Nearest PDB structures (foldseek):
  7oqz-assembly1_A  TM=4.635E-01  e=1.524E+00  Homo sapiens
  7rpr-assembly2_B  TM=3.978E-01  e=7.875E+00  Borrelia miyamotoi FR64b
  8cqd-assembly1_D  TM=3.575E-01  e=9.669E+00  uncultured Gammaproteobacteria bacterium
  5tj5-assembly1_B  TM=2.332E-01  e=6.092E+00  Saccharomyces cerevisiae S288C

Foldseek 3Di:
DDDDDPPPPDVVVVVVVVVVVVLVVVLVVVLVVPDPDDDDVVVVVVVVVVLVVLLVLLVLLLVLLQLLLCFQVNDPRSVVLSVVSVVLSVVLSSCCSVCVVPDPLVSLVSSLVSLCSCVVVPVSCPVRWPPLLVVLSVQLNVLSVVLSVLVVVQDDQPDPPPDGSVNSSVVSNVSSSVSSVCSCVVIRVPGD

Mean predicted aligned error: 10.26 Å

Sequence (192 aa):
MLPGRIRVKDPFSGFSHLFGALLSIAGLAALITNVSGNRDAYHVVSVFVYGISMVLFYLLIAGTYTPYCLIPLRGPWGWSIVGVVWAMAILGIVFKLFFLQAPRWVSTGIYLVMGWVCLAAIYPMIKKIPPGGMFFLALGGIFYSVGAVIYARKKPDPFTGVFGFHEIWHLFVLAGSIAHFISIYRYILVLP

Solvent-accessible surface area (backbone atoms only — not comparable to full-atom values): 10580 Å² total; per-residue (Å²): 140,79,84,79,78,84,75,81,79,58,72,67,60,58,51,54,52,53,52,51,49,52,51,50,51,50,49,51,48,56,54,59,70,68,62,70,97,72,90,52,70,66,60,58,51,51,54,51,55,53,54,52,53,57,46,50,55,36,48,52,54,35,56,61,46,40,60,59,19,64,55,73,37,55,55,72,67,10,54,51,51,47,52,52,40,45,50,51,27,52,53,51,42,53,48,43,68,76,39,70,85,53,61,68,61,58,57,54,47,53,54,48,57,60,66,50,55,60,62,83,44,44,70,67,42,64,76,60,43,54,70,69,26,51,48,25,42,51,52,13,53,48,29,40,51,52,19,50,49,25,51,66,67,62,40,65,58,86,36,84,96,82,43,32,20,65,57,52,22,49,53,24,45,49,52,13,49,52,26,39,47,51,17,40,65,72,43,52,72,70,54,133